Protein AF-B4E2D9-F1 (afdb_monomer)

Foldseek 3Di:
DPDPVVLVVCLVDLVNLLVLLVQLQDPDPVSVLVSLVVLLCNLVVALVSLVSNQVSQVVNCVVVVHQRCPSLVVVLVQPVHDDLSSLLSSLSSLLSSLVSDPDLVVNCVSVVSCVVSPVVVSLCVQCPDPPHDPSSNVSSVSVVVSVCVSVVNPPPPPPDPDDPPPDDDDDDDDDDDDDDDDDDDDDDDDDDDDDDDDDDDDDDDDDDDDDDDDDDDDDDDDDDDDDDDDDDDDDDDDDD

Secondary structure (DSSP, 8-state):
--SHHHHHHHHH-HHHHHHHHHHTT-S-HHHHHHHHHHHHHHHHH-TTHHHHHHHHHHHHHHHHTSPTTHHHHHHHTTTT---HHHHHHHHHHHHHHHHT-SSHHHHHHHHHHHHTTTHHHHHHHHHH-TT--HHHHHHHHHHHHHHHHHTT-----TT----------------------------------------------PPPPPPPPP----------------------PPP-

pLDDT: mean 76.29, std 26.33, range [29.78, 98.88]

Solvent-accessible surface area (backbone atoms only — not comparable to full-atom values): 15682 Å² total; per-residue (Å²): 101,93,45,70,70,48,33,54,54,48,74,73,34,61,67,59,53,29,48,39,56,55,33,42,63,46,93,46,65,69,52,22,51,52,27,47,53,51,52,38,56,48,38,72,70,36,51,78,36,22,65,54,49,53,51,22,42,46,50,47,14,67,74,70,72,47,64,50,60,46,45,57,54,51,56,68,68,32,81,88,52,88,51,68,69,57,41,32,50,50,46,43,40,51,48,56,35,54,73,36,52,94,48,69,67,66,40,48,62,51,49,52,48,41,46,78,72,44,43,61,62,52,48,53,54,50,68,73,38,91,83,51,53,69,66,40,47,50,40,49,51,52,47,55,51,51,53,35,56,75,73,64,65,64,74,75,68,95,81,72,86,74,84,75,84,77,87,74,83,89,84,86,84,84,88,84,87,91,81,86,84,88,78,87,82,87,84,91,86,88,83,89,86,89,82,91,87,82,90,86,90,86,80,88,86,82,88,79,86,81,86,83,85,81,86,85,90,79,84,82,90,80,84,83,79,89,79,81,83,88,82,87,87,83,88,82,84,87,76,135

Structure (mmCIF, N/CA/C/O backbone):
data_AF-B4E2D9-F1
#
_entry.id   AF-B4E2D9-F1
#
loop_
_atom_site.group_PDB
_atom_site.id
_atom_site.typ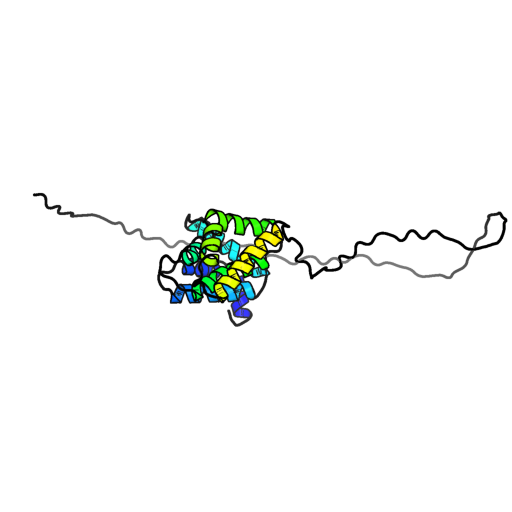e_symbol
_atom_site.label_atom_id
_atom_site.label_alt_id
_atom_site.label_comp_id
_atom_site.label_asym_id
_atom_site.label_entity_id
_atom_site.label_seq_id
_atom_site.pdbx_PDB_ins_code
_atom_site.Cartn_x
_atom_site.Cartn_y
_atom_site.Cartn_z
_atom_site.occupancy
_atom_site.B_iso_or_equiv
_atom_site.auth_seq_id
_atom_site.auth_comp_id
_atom_site.auth_asym_id
_atom_site.auth_atom_id
_atom_site.pdbx_PDB_model_num
ATOM 1 N N . MET A 1 1 ? 17.236 -9.648 -0.626 1.00 75.62 1 MET A N 1
ATOM 2 C CA . MET A 1 1 ? 16.926 -8.284 -1.105 1.00 75.62 1 MET A CA 1
ATOM 3 C C . MET A 1 1 ? 17.968 -7.227 -0.730 1.00 75.62 1 MET A C 1
ATOM 5 O O . MET A 1 1 ? 17.979 -6.199 -1.378 1.00 75.62 1 MET A O 1
ATOM 9 N N . LEU A 1 2 ? 18.849 -7.439 0.259 1.00 81.25 2 LEU A N 1
ATOM 10 C CA . LEU A 1 2 ? 19.812 -6.401 0.683 1.00 81.25 2 LEU A CA 1
ATOM 11 C C . LEU A 1 2 ? 21.029 -6.226 -0.245 1.00 81.25 2 LEU A C 1
ATOM 13 O O . LEU A 1 2 ? 21.690 -5.196 -0.205 1.00 81.25 2 LEU A O 1
ATOM 17 N N . PHE A 1 3 ? 21.329 -7.232 -1.067 1.00 88.81 3 PHE A N 1
ATOM 18 C CA . PHE A 1 3 ? 22.406 -7.184 -2.056 1.00 88.81 3 PHE A CA 1
ATOM 19 C C . PHE A 1 3 ? 21.829 -6.886 -3.437 1.00 88.81 3 PHE A C 1
ATOM 21 O O . PHE A 1 3 ? 20.759 -7.407 -3.760 1.00 88.81 3 PHE A O 1
ATOM 28 N N . VAL A 1 4 ? 22.555 -6.112 -4.251 1.00 89.25 4 VAL A N 1
ATOM 29 C CA . VAL A 1 4 ? 22.130 -5.700 -5.602 1.00 89.25 4 VAL A CA 1
ATOM 30 C C . VAL A 1 4 ? 21.739 -6.910 -6.451 1.00 89.25 4 VAL A C 1
ATOM 32 O O . VAL A 1 4 ? 20.608 -6.971 -6.923 1.00 89.25 4 VAL A O 1
ATOM 35 N N . ASP A 1 5 ? 22.601 -7.927 -6.537 1.00 91.62 5 ASP A N 1
ATOM 36 C CA . ASP A 1 5 ? 22.314 -9.151 -7.302 1.00 91.62 5 ASP A CA 1
ATOM 37 C C . ASP A 1 5 ? 21.084 -9.896 -6.770 1.00 91.62 5 ASP A C 1
ATOM 39 O O . ASP A 1 5 ? 20.267 -10.412 -7.531 1.00 91.62 5 ASP A O 1
ATOM 43 N N . GLY A 1 6 ? 20.910 -9.905 -5.446 1.00 92.00 6 GLY A N 1
ATOM 44 C CA . GLY A 1 6 ? 19.746 -10.508 -4.807 1.00 92.00 6 GLY A CA 1
ATOM 45 C C . GLY A 1 6 ? 18.450 -9.747 -5.092 1.00 92.00 6 GLY A C 1
ATOM 46 O O . GLY A 1 6 ? 17.399 -10.371 -5.189 1.00 92.00 6 GLY A O 1
ATOM 47 N N . MET A 1 7 ? 18.498 -8.418 -5.213 1.00 94.56 7 MET A N 1
ATOM 48 C CA . MET A 1 7 ? 17.335 -7.612 -5.586 1.00 94.56 7 MET A CA 1
ATOM 49 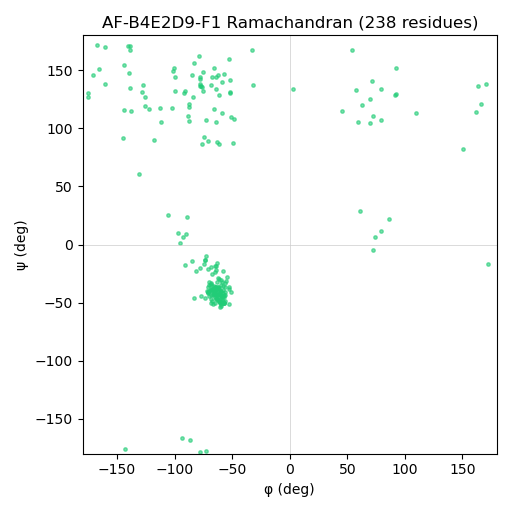C C . MET A 1 7 ? 17.000 -7.778 -7.069 1.00 94.56 7 MET A C 1
ATOM 51 O O . MET A 1 7 ? 15.849 -8.047 -7.396 1.00 94.56 7 MET A O 1
ATOM 55 N N . LEU A 1 8 ? 17.998 -7.717 -7.955 1.00 92.00 8 LEU A N 1
ATOM 56 C CA . LEU A 1 8 ? 17.815 -7.962 -9.389 1.00 92.00 8 LEU A CA 1
ATOM 57 C C . LEU A 1 8 ? 17.240 -9.357 -9.657 1.00 92.00 8 LEU A C 1
ATOM 59 O O . LEU A 1 8 ? 16.344 -9.507 -10.486 1.00 92.00 8 LEU A O 1
ATOM 63 N N . GLY A 1 9 ? 17.694 -10.363 -8.905 1.00 92.12 9 GLY A N 1
ATOM 64 C CA . GLY A 1 9 ? 17.118 -11.702 -8.938 1.00 92.12 9 GLY A CA 1
ATOM 65 C C . GLY A 1 9 ? 15.628 -11.704 -8.598 1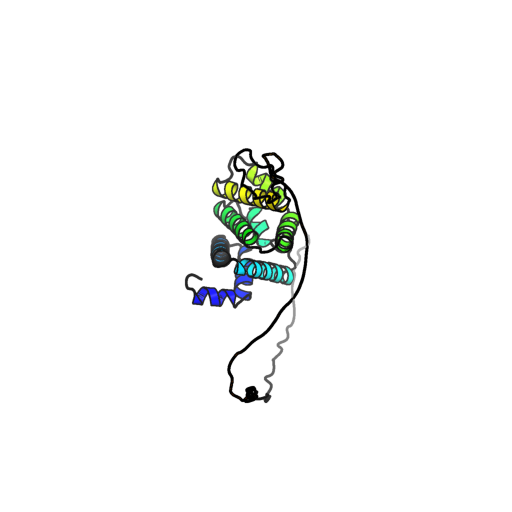.00 92.12 9 GLY A C 1
ATOM 66 O O . GLY A 1 9 ? 14.850 -12.334 -9.305 1.00 92.12 9 GLY A O 1
ATOM 67 N N . VAL A 1 10 ? 15.203 -10.964 -7.572 1.00 93.88 10 VAL A N 1
ATOM 68 C CA . VAL A 1 10 ? 13.778 -10.860 -7.223 1.00 93.88 10 VAL A CA 1
ATOM 69 C C . VAL A 1 10 ? 12.981 -10.095 -8.285 1.00 93.88 10 VAL A C 1
ATOM 71 O O . VAL A 1 10 ? 11.916 -10.559 -8.682 1.00 93.88 10 VAL A O 1
ATOM 74 N N . VAL A 1 11 ? 13.507 -8.977 -8.796 1.00 93.38 11 VAL A N 1
ATOM 75 C CA . VAL A 1 11 ? 12.888 -8.195 -9.885 1.00 93.38 11 VAL A CA 1
ATOM 76 C C . VAL A 1 11 ? 12.638 -9.067 -11.123 1.00 93.38 11 VAL A C 1
ATOM 78 O O . VAL A 1 11 ? 11.608 -8.927 -11.778 1.00 93.38 11 VAL A O 1
ATOM 81 N N . ALA A 1 12 ? 13.543 -10.003 -11.422 1.00 93.19 12 ALA A N 1
ATOM 82 C CA . ALA A 1 12 ? 13.413 -10.920 -12.552 1.00 93.19 12 ALA A CA 1
ATOM 83 C C . ALA A 1 12 ? 12.377 -12.048 -12.348 1.00 93.19 12 ALA A C 1
ATOM 85 O O . ALA A 1 12 ? 11.965 -12.667 -13.328 1.00 93.19 12 ALA A O 1
ATOM 86 N N . HIS A 1 13 ? 11.940 -12.328 -11.113 1.00 94.31 13 HIS A N 1
ATOM 87 C CA . HIS A 1 13 ? 11.048 -13.450 -10.793 1.00 94.31 13 HIS A CA 1
ATOM 88 C C . HIS A 1 13 ? 9.717 -12.965 -10.213 1.00 94.31 13 HIS A C 1
ATOM 90 O O . HIS A 1 13 ? 9.548 -12.874 -8.993 1.00 94.31 13 HIS A O 1
ATOM 96 N N . SER A 1 14 ? 8.739 -12.726 -11.094 1.00 94.06 14 SER A N 1
ATOM 97 C CA . SER A 1 14 ? 7.421 -12.196 -10.708 1.00 94.06 14 SER A CA 1
ATOM 98 C C . SER A 1 14 ? 6.699 -13.047 -9.655 1.00 94.06 14 SER A C 1
ATOM 100 O O . SER A 1 14 ? 6.029 -12.502 -8.779 1.00 94.06 14 SER A O 1
ATOM 102 N N . ASP A 1 15 ? 6.901 -14.367 -9.679 1.00 96.69 15 ASP A N 1
ATOM 103 C CA . ASP A 1 15 ? 6.286 -15.314 -8.743 1.00 96.69 15 ASP A CA 1
ATOM 104 C C . ASP A 1 15 ? 6.693 -15.032 -7.293 1.00 96.69 15 ASP A C 1
ATOM 106 O O . ASP A 1 15 ? 5.908 -15.246 -6.373 1.00 96.69 15 ASP A O 1
ATOM 110 N N . THR A 1 16 ? 7.893 -14.481 -7.076 1.00 97.62 16 THR A N 1
ATOM 111 C CA . THR A 1 16 ? 8.355 -14.099 -5.735 1.00 97.62 16 THR A CA 1
ATOM 112 C C . THR A 1 16 ? 7.517 -12.950 -5.182 1.00 97.62 16 THR A C 1
ATOM 114 O O . THR A 1 16 ? 7.128 -12.977 -4.017 1.00 97.62 16 THR A O 1
ATOM 117 N N . ILE A 1 17 ? 7.202 -11.951 -6.010 1.00 98.19 17 ILE A N 1
ATOM 118 C CA . ILE A 1 17 ? 6.395 -10.797 -5.596 1.00 98.19 17 ILE A CA 1
ATOM 119 C C . ILE A 1 17 ? 4.935 -11.208 -5.390 1.00 98.19 17 ILE A C 1
ATOM 121 O O . ILE A 1 17 ? 4.322 -10.818 -4.398 1.00 98.19 17 ILE A O 1
ATOM 125 N N . GLN A 1 18 ? 4.404 -12.055 -6.277 1.00 98.56 18 GLN A N 1
ATOM 126 C CA . GLN A 1 18 ? 3.071 -12.647 -6.132 1.00 98.56 18 GLN A CA 1
ATOM 127 C C . GLN A 1 18 ? 2.958 -13.444 -4.826 1.00 98.56 18 GLN A C 1
ATOM 129 O O . GLN A 1 18 ? 1.990 -13.301 -4.075 1.00 98.56 18 GLN A O 1
ATOM 134 N N . TRP A 1 19 ? 3.979 -14.241 -4.510 1.00 98.31 19 TRP A N 1
ATOM 135 C CA . TRP A 1 19 ? 4.038 -14.998 -3.267 1.00 98.31 19 TRP A CA 1
ATOM 136 C C . TRP A 1 19 ? 4.098 -14.081 -2.042 1.00 98.31 19 TRP A C 1
ATOM 138 O O . TRP A 1 19 ? 3.297 -14.257 -1.128 1.00 98.31 19 TRP A O 1
ATOM 148 N N . LEU A 1 20 ? 4.959 -13.056 -2.039 1.00 98.44 20 LEU A N 1
ATOM 149 C CA . LEU A 1 20 ? 5.019 -12.069 -0.952 1.00 98.44 20 LEU A CA 1
ATOM 150 C C . LEU A 1 20 ? 3.668 -11.371 -0.730 1.00 98.44 20 LEU A C 1
ATOM 152 O O . LEU A 1 20 ? 3.234 -11.253 0.412 1.00 98.44 20 LEU A O 1
ATOM 156 N N . TYR A 1 21 ? 2.972 -10.970 -1.797 1.00 98.69 21 TYR A N 1
ATOM 157 C CA . TYR A 1 21 ? 1.630 -10.389 -1.692 1.00 98.69 21 TYR A CA 1
ATOM 158 C C . TYR A 1 21 ? 0.596 -11.385 -1.142 1.00 98.69 21 TYR A C 1
ATOM 160 O O . TYR A 1 21 ? -0.265 -11.023 -0.338 1.00 98.69 21 TYR A O 1
ATOM 168 N N . THR A 1 22 ? 0.695 -12.659 -1.519 1.00 98.38 22 THR A N 1
ATOM 169 C CA . THR A 1 22 ? -0.172 -13.721 -0.984 1.00 98.38 22 THR A CA 1
ATOM 170 C C . THR A 1 22 ? 0.051 -13.917 0.520 1.00 98.38 22 THR A C 1
ATOM 172 O O . THR A 1 22 ? -0.903 -14.113 1.271 1.00 98.38 22 THR A O 1
ATOM 175 N N . LEU A 1 23 ? 1.296 -13.795 0.997 1.00 98.19 23 LEU A N 1
ATOM 176 C CA . LEU A 1 23 ? 1.630 -13.898 2.422 1.00 98.19 23 LEU A CA 1
ATOM 177 C C . LEU A 1 23 ? 1.008 -12.787 3.284 1.00 98.19 23 LEU A C 1
ATOM 179 O O . LEU A 1 23 ? 0.883 -12.981 4.494 1.00 98.19 23 LEU A O 1
ATOM 183 N N . CYS A 1 24 ? 0.570 -11.665 2.700 1.00 97.62 24 CYS A N 1
ATOM 184 C CA . CYS A 1 24 ? -0.176 -10.629 3.422 1.00 97.62 24 CYS A CA 1
ATOM 185 C C . CYS A 1 24 ? -1.536 -11.126 3.947 1.00 97.62 24 CYS A C 1
ATOM 187 O O . CYS A 1 24 ? -2.034 -10.576 4.922 1.00 97.62 24 CYS A O 1
ATOM 189 N N . ALA A 1 25 ? -2.099 -12.195 3.374 1.00 96.12 25 ALA A N 1
ATOM 190 C CA . ALA A 1 25 ? -3.316 -12.847 3.869 1.00 96.12 25 ALA A CA 1
ATOM 191 C C . ALA A 1 25 ? -3.046 -13.969 4.898 1.00 96.12 25 ALA A C 1
ATOM 193 O O . ALA A 1 25 ? -3.944 -14.736 5.245 1.00 96.12 25 ALA A O 1
ATOM 194 N N . SER A 1 26 ? -1.805 -14.120 5.375 1.00 95.75 26 SER A N 1
ATOM 195 C CA . SER A 1 26 ? -1.444 -15.161 6.342 1.00 95.75 26 SER A CA 1
ATOM 196 C C . SER A 1 26 ? -2.092 -14.936 7.712 1.00 95.75 26 SER A C 1
ATOM 198 O O . SER A 1 26 ? -2.158 -13.817 8.215 1.00 95.75 26 SER A O 1
ATOM 200 N N . LEU A 1 27 ? -2.471 -16.027 8.386 1.00 92.75 27 LEU A N 1
ATOM 201 C CA . LEU A 1 27 ? -2.936 -15.989 9.780 1.00 92.75 27 LEU A CA 1
ATOM 202 C C . LEU A 1 27 ? -1.812 -15.633 10.771 1.00 92.75 27 LEU A C 1
ATOM 204 O O . LEU A 1 27 ? -2.081 -15.233 11.904 1.00 92.75 27 LEU A O 1
ATOM 208 N N . SER A 1 28 ? -0.547 -15.788 10.367 1.00 94.56 28 SER A N 1
ATOM 209 C CA . SER A 1 28 ? 0.607 -15.469 11.207 1.00 94.56 28 SER A CA 1
ATOM 210 C C . SER A 1 28 ? 1.010 -14.005 11.047 1.00 94.56 28 SER A C 1
ATOM 212 O O . SER A 1 28 ? 1.594 -13.623 10.031 1.00 94.56 28 SER A O 1
ATOM 214 N N . AR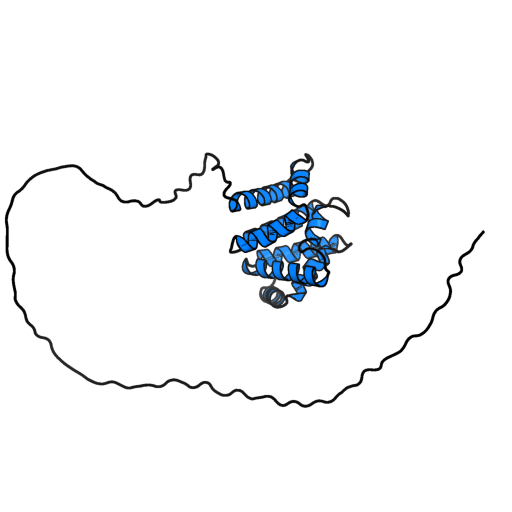G A 1 29 ? 0.789 -13.195 12.092 1.00 93.12 29 ARG A N 1
ATOM 215 C CA . ARG A 1 29 ? 1.190 -11.774 12.121 1.00 93.12 29 ARG A CA 1
ATOM 216 C C . ARG A 1 29 ? 2.664 -11.560 11.776 1.00 93.12 29 ARG A C 1
ATOM 218 O O . ARG A 1 29 ? 2.994 -10.618 11.065 1.00 93.12 29 ARG A O 1
ATOM 225 N N . LEU A 1 30 ? 3.556 -12.446 12.228 1.00 95.62 30 LEU A N 1
ATOM 226 C CA . LEU A 1 30 ? 4.987 -12.352 11.918 1.00 95.62 30 LEU A CA 1
ATOM 227 C C . LEU A 1 30 ? 5.264 -12.520 10.416 1.00 95.62 30 LEU A C 1
ATOM 229 O O . LEU A 1 30 ? 6.129 -11.834 9.866 1.00 95.62 30 LEU A O 1
ATOM 233 N N . VAL A 1 31 ? 4.526 -13.413 9.753 1.00 97.62 31 VAL A N 1
ATOM 234 C CA . VAL A 1 31 ? 4.640 -13.637 8.307 1.00 97.62 31 VAL A CA 1
ATOM 235 C C . VAL A 1 31 ? 4.133 -12.414 7.552 1.00 97.62 31 VAL A C 1
ATOM 237 O O . VAL A 1 31 ? 4.857 -11.910 6.697 1.00 97.62 31 VAL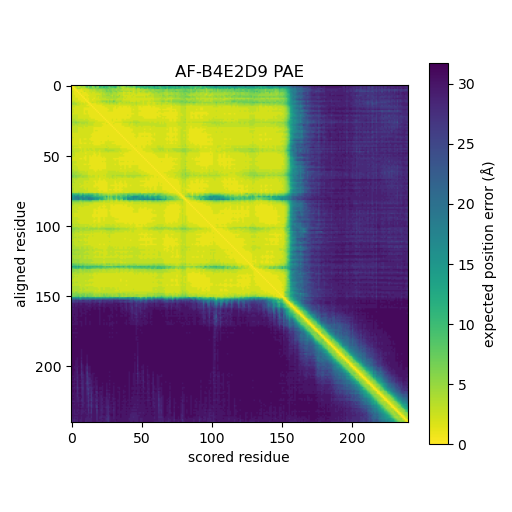 A O 1
ATOM 240 N N . VAL A 1 32 ? 2.967 -11.878 7.930 1.00 97.31 32 VAL A N 1
ATOM 241 C CA . VAL A 1 32 ? 2.408 -10.648 7.339 1.00 97.31 32 VAL A CA 1
ATOM 242 C C . VAL A 1 32 ? 3.378 -9.476 7.503 1.00 97.31 32 VAL A C 1
ATOM 244 O O . VAL A 1 32 ? 3.728 -8.821 6.524 1.00 97.31 32 VAL A O 1
ATOM 247 N N . LYS A 1 33 ? 3.898 -9.261 8.718 1.00 96.88 33 LYS A N 1
ATOM 248 C CA . LYS A 1 33 ? 4.883 -8.212 9.018 1.00 96.88 33 LYS A CA 1
ATOM 249 C C . LYS A 1 33 ? 6.119 -8.327 8.134 1.00 96.88 33 LYS A C 1
ATOM 251 O O . LYS A 1 33 ? 6.575 -7.345 7.555 1.00 96.88 33 LYS A O 1
ATOM 256 N N . THR A 1 34 ? 6.676 -9.530 8.037 1.00 98.12 34 THR A N 1
ATOM 257 C CA . THR A 1 34 ? 7.876 -9.776 7.231 1.00 98.12 34 THR A CA 1
ATOM 258 C C . THR A 1 34 ? 7.598 -9.551 5.748 1.00 98.12 34 THR A C 1
ATOM 260 O O . THR A 1 34 ? 8.401 -8.906 5.079 1.00 98.12 34 THR A O 1
ATOM 263 N N . ALA A 1 35 ? 6.452 -10.014 5.246 1.00 98.44 35 ALA A N 1
ATOM 264 C CA . ALA A 1 35 ? 6.047 -9.827 3.858 1.00 98.44 35 ALA A CA 1
ATOM 265 C C . ALA A 1 35 ? 5.892 -8.341 3.503 1.00 98.44 35 ALA A C 1
ATOM 267 O O . ALA A 1 35 ? 6.502 -7.890 2.536 1.00 98.44 35 ALA A O 1
ATOM 268 N N . LEU A 1 36 ? 5.182 -7.560 4.328 1.00 98.56 36 LEU A N 1
ATOM 269 C CA . LEU A 1 36 ? 5.026 -6.114 4.134 1.00 98.56 36 LEU A CA 1
ATOM 270 C C . LEU A 1 36 ? 6.374 -5.390 4.108 1.00 98.56 36 LEU A C 1
ATOM 272 O O . LEU A 1 36 ? 6.618 -4.572 3.227 1.00 98.56 36 LEU A O 1
ATOM 276 N N . LYS A 1 37 ? 7.286 -5.722 5.029 1.00 98.19 37 LYS A N 1
ATOM 277 C CA . LYS A 1 37 ? 8.624 -5.114 5.061 1.00 98.19 37 LYS A CA 1
ATOM 278 C C . LYS A 1 37 ? 9.450 -5.454 3.823 1.00 98.19 37 LYS A C 1
ATOM 280 O O . LYS A 1 37 ? 10.164 -4.594 3.322 1.00 98.19 37 LYS A O 1
ATOM 285 N N . LEU A 1 38 ? 9.368 -6.687 3.326 1.00 98.25 38 LEU A N 1
ATOM 286 C CA . LEU A 1 38 ? 10.061 -7.076 2.096 1.00 98.25 38 LEU A CA 1
ATOM 287 C C . LEU A 1 38 ? 9.465 -6.388 0.863 1.00 98.25 38 LEU A C 1
ATOM 289 O O . LEU A 1 38 ? 10.224 -5.951 0.002 1.00 98.25 38 LEU A O 1
ATOM 293 N N . LEU A 1 39 ? 8.139 -6.240 0.797 1.00 98.62 39 LEU A N 1
ATOM 294 C CA . LEU A 1 39 ? 7.465 -5.491 -0.266 1.00 98.62 39 LEU A CA 1
ATOM 295 C C . LEU A 1 39 ? 7.820 -3.999 -0.227 1.00 98.62 39 LEU A C 1
ATOM 297 O O . LEU A 1 39 ? 8.085 -3.420 -1.274 1.00 98.62 39 LEU A O 1
ATOM 301 N N . LEU A 1 40 ? 7.915 -3.397 0.963 1.00 98.44 40 LEU A N 1
ATOM 302 C CA . LEU A 1 40 ? 8.399 -2.024 1.130 1.00 98.44 40 LEU A CA 1
ATOM 303 C C . LEU A 1 40 ? 9.824 -1.869 0.600 1.00 98.44 40 LEU A C 1
ATOM 305 O O . LEU A 1 40 ? 10.057 -1.045 -0.275 1.00 98.44 40 LEU A O 1
ATOM 309 N N . VAL A 1 41 ? 10.757 -2.719 1.045 1.00 97.81 41 VAL A N 1
ATOM 310 C CA . VAL A 1 41 ? 12.145 -2.705 0.548 1.00 97.81 41 VAL A CA 1
ATOM 311 C C . VAL A 1 41 ? 12.198 -2.903 -0.971 1.00 97.81 41 VAL A C 1
ATOM 313 O O . VAL A 1 41 ? 13.047 -2.319 -1.638 1.00 97.81 41 VAL A O 1
ATOM 316 N N . PHE A 1 42 ? 11.303 -3.721 -1.531 1.00 98.19 42 PHE A N 1
ATOM 317 C CA . PHE A 1 42 ? 11.203 -3.928 -2.971 1.00 98.19 42 PHE A CA 1
ATOM 318 C C . PHE A 1 42 ? 10.746 -2.666 -3.713 1.00 98.19 42 PHE A C 1
ATOM 320 O O . PHE A 1 42 ? 11.420 -2.259 -4.656 1.00 98.19 42 PHE A O 1
ATOM 327 N N . VAL A 1 43 ? 9.646 -2.034 -3.297 1.00 98.00 43 VAL A N 1
ATOM 328 C CA . VAL A 1 43 ? 9.115 -0.823 -3.950 1.00 98.00 43 VAL A CA 1
ATOM 329 C C . VAL A 1 43 ? 10.055 0.372 -3.760 1.00 98.00 43 VAL A C 1
ATOM 331 O O . VAL A 1 43 ? 10.278 1.130 -4.696 1.00 98.00 43 VAL A O 1
ATOM 334 N N . GLU A 1 44 ? 10.680 0.513 -2.590 1.00 96.56 44 GLU A N 1
ATOM 335 C CA . GLU A 1 44 ? 11.609 1.614 -2.298 1.00 96.56 44 GLU A CA 1
ATOM 336 C C . GLU A 1 44 ? 12.946 1.510 -3.037 1.00 96.56 44 GLU A C 1
ATOM 338 O O . GLU A 1 44 ? 13.639 2.512 -3.198 1.00 96.56 44 GLU A O 1
ATOM 343 N N . TYR A 1 45 ? 13.328 0.314 -3.486 1.00 97.00 45 TYR A N 1
ATOM 344 C CA . TYR A 1 45 ? 14.599 0.118 -4.177 1.00 97.00 45 TYR A CA 1
ATOM 345 C C . TYR A 1 45 ? 14.669 0.856 -5.521 1.00 97.00 45 TYR A C 1
ATOM 347 O O . TYR A 1 45 ? 15.728 1.358 -5.897 1.00 97.00 45 TYR A O 1
ATOM 355 N N . SER A 1 46 ? 13.562 0.900 -6.265 1.00 96.12 46 SER A N 1
ATOM 356 C CA . SER A 1 46 ? 13.471 1.598 -7.548 1.00 96.12 46 SER A CA 1
ATOM 357 C C . SER A 1 46 ? 12.015 1.878 -7.890 1.00 96.12 46 SER A C 1
ATOM 359 O O . SER A 1 46 ? 11.184 0.983 -7.784 1.00 96.12 46 SER A O 1
ATOM 361 N N . GLU A 1 47 ? 11.723 3.069 -8.411 1.00 94.31 47 GLU A N 1
ATOM 362 C CA . GLU A 1 47 ? 10.380 3.449 -8.883 1.00 94.31 47 GLU A CA 1
ATOM 363 C C . GLU A 1 47 ? 9.834 2.468 -9.940 1.00 94.31 47 GLU A C 1
ATOM 365 O O . GLU A 1 47 ? 8.650 2.143 -9.953 1.00 94.31 47 GLU A O 1
ATOM 370 N N . ASN A 1 48 ? 10.719 1.864 -10.747 1.00 96.06 48 ASN A N 1
ATOM 371 C CA . ASN A 1 48 ? 10.353 0.841 -11.735 1.00 96.06 48 ASN A CA 1
ATOM 372 C C . ASN A 1 48 ? 9.759 -0.439 -11.116 1.00 96.06 48 ASN A C 1
ATOM 374 O O . ASN A 1 48 ? 9.159 -1.246 -11.829 1.00 96.06 48 ASN A O 1
ATOM 378 N N . ASN A 1 49 ? 9.927 -0.650 -9.809 1.00 97.75 49 ASN A N 1
ATOM 379 C CA . ASN A 1 49 ? 9.395 -1.815 -9.113 1.00 97.75 49 ASN A CA 1
ATOM 380 C C . ASN A 1 49 ? 7.911 -1.659 -8.758 1.00 97.75 49 ASN A C 1
ATOM 382 O O . ASN A 1 49 ? 7.231 -2.677 -8.619 1.00 97.75 49 ASN A O 1
ATOM 386 N N . ALA A 1 50 ? 7.377 -0.436 -8.659 1.00 98.19 50 ALA A N 1
ATOM 387 C CA . ALA A 1 50 ? 5.964 -0.219 -8.341 1.00 98.19 50 ALA A CA 1
ATOM 388 C C . ALA A 1 50 ? 5.022 -0.841 -9.395 1.00 98.19 50 ALA A C 1
ATOM 390 O O . ALA A 1 50 ? 4.186 -1.666 -9.015 1.00 98.19 50 ALA A O 1
ATOM 391 N N . PRO A 1 51 ? 5.208 -0.619 -10.715 1.00 97.81 51 PRO A N 1
ATOM 392 C CA . PRO A 1 51 ? 4.424 -1.319 -11.735 1.00 97.81 51 PRO A CA 1
ATOM 393 C C . PRO A 1 51 ? 4.551 -2.850 -11.681 1.00 97.81 51 PRO A C 1
ATOM 395 O O . PRO A 1 51 ? 3.600 -3.566 -11.999 1.00 97.81 51 PRO A O 1
ATOM 398 N N . LEU A 1 52 ? 5.710 -3.386 -11.275 1.00 98.12 52 LEU A N 1
ATOM 399 C CA . LEU A 1 52 ? 5.901 -4.835 -11.117 1.00 98.12 52 LEU A CA 1
ATOM 400 C C . LEU A 1 52 ? 5.109 -5.383 -9.929 1.00 98.12 52 LEU A C 1
ATOM 402 O O . LEU A 1 52 ? 4.518 -6.459 -10.033 1.00 98.12 52 LEU A O 1
ATOM 406 N N . PHE A 1 53 ? 5.065 -4.639 -8.824 1.00 98.62 53 PHE A N 1
ATOM 407 C CA . PHE A 1 53 ? 4.249 -4.987 -7.670 1.00 98.62 53 PHE A CA 1
ATOM 408 C C . PHE A 1 53 ? 2.757 -4.982 -8.019 1.00 98.62 53 PHE A C 1
ATOM 410 O O . PHE A 1 53 ? 2.077 -5.971 -7.757 1.00 98.62 53 PHE A O 1
ATOM 417 N N . ILE A 1 54 ? 2.270 -3.949 -8.710 1.00 98.50 54 ILE A N 1
ATOM 418 C CA . ILE A 1 54 ? 0.868 -3.858 -9.153 1.00 98.50 54 ILE A CA 1
ATOM 419 C C . ILE A 1 54 ? 0.496 -5.042 -10.055 1.00 98.50 54 ILE A C 1
ATOM 421 O O . ILE A 1 54 ? -0.529 -5.693 -9.851 1.00 98.50 54 ILE A O 1
ATOM 425 N N . ARG A 1 55 ? 1.359 -5.401 -11.014 1.00 98.31 55 ARG A N 1
ATOM 426 C CA . ARG A 1 55 ? 1.150 -6.586 -11.864 1.00 98.31 55 ARG A CA 1
ATOM 427 C C . ARG A 1 55 ? 1.059 -7.875 -11.052 1.00 98.31 55 ARG A C 1
ATOM 429 O O . ARG A 1 55 ? 0.225 -8.723 -11.360 1.00 98.31 55 ARG A O 1
ATOM 436 N N . ALA A 1 56 ? 1.889 -8.027 -10.022 1.00 98.56 56 ALA A N 1
ATOM 437 C CA . ALA A 1 56 ? 1.834 -9.185 -9.139 1.00 98.56 56 ALA A CA 1
ATOM 438 C C . ALA A 1 56 ? 0.521 -9.237 -8.339 1.00 98.56 56 ALA A C 1
ATOM 440 O O . ALA A 1 56 ? -0.093 -10.300 -8.268 1.00 98.56 56 ALA A O 1
ATOM 441 N N . VAL A 1 57 ? 0.054 -8.101 -7.808 1.00 98.62 57 VAL A N 1
ATOM 442 C CA . VAL A 1 57 ? -1.250 -7.986 -7.130 1.00 98.62 57 VAL A CA 1
ATOM 443 C C . VAL A 1 57 ? -2.382 -8.420 -8.062 1.00 98.62 57 VAL A C 1
ATOM 445 O O . VAL A 1 57 ? -3.169 -9.297 -7.707 1.00 98.62 57 VAL A O 1
ATOM 448 N N . ASN A 1 58 ? -2.418 -7.878 -9.280 1.00 98.38 58 ASN A N 1
ATOM 449 C CA . ASN A 1 58 ? -3.452 -8.189 -10.269 1.00 98.38 58 ASN A CA 1
ATOM 450 C C . ASN A 1 58 ? -3.409 -9.658 -10.723 1.00 98.38 58 ASN A C 1
ATOM 452 O O . ASN A 1 58 ? -4.454 -10.276 -10.922 1.00 98.38 58 ASN A O 1
ATOM 456 N N . SER A 1 59 ? -2.215 -10.248 -10.845 1.00 98.44 59 SER A N 1
ATOM 457 C CA . SER A 1 59 ? -2.045 -11.672 -11.163 1.00 98.44 59 SER A CA 1
ATOM 458 C C . SER A 1 59 ? -2.614 -12.576 -10.066 1.00 98.44 59 SER A C 1
ATOM 460 O O . SER A 1 59 ? -3.366 -13.513 -10.349 1.00 98.44 59 SER A O 1
ATOM 462 N N . VAL A 1 60 ? -2.317 -12.269 -8.798 1.00 98.50 60 VAL A N 1
ATOM 463 C CA . VAL A 1 60 ? -2.851 -13.017 -7.650 1.00 98.50 60 VAL A CA 1
ATOM 464 C C . VAL A 1 60 ? -4.366 -12.855 -7.553 1.00 98.50 60 VAL A C 1
ATOM 466 O O . VAL A 1 60 ? -5.068 -13.846 -7.357 1.00 98.50 60 VAL A O 1
ATOM 469 N N . ALA A 1 61 ? -4.886 -11.643 -7.748 1.00 97.75 61 ALA A N 1
ATOM 470 C CA . ALA A 1 61 ? -6.321 -11.366 -7.778 1.00 97.75 61 ALA A CA 1
ATOM 471 C C . ALA A 1 61 ? -7.037 -12.190 -8.858 1.00 97.75 61 ALA A C 1
ATOM 473 O O . ALA A 1 61 ? -7.970 -12.933 -8.564 1.00 97.75 61 ALA A O 1
ATOM 474 N N . SER A 1 62 ? -6.516 -12.162 -10.088 1.00 97.88 62 SER A N 1
ATOM 475 C CA . SER A 1 62 ? -7.030 -12.955 -11.212 1.00 97.88 62 SER A CA 1
ATOM 476 C C . SER A 1 62 ? -7.017 -14.461 -10.920 1.00 97.88 62 SER A C 1
ATOM 478 O O . SER A 1 62 ? -7.989 -15.161 -11.193 1.00 97.88 62 SER A O 1
ATOM 480 N N . THR A 1 63 ? -5.946 -14.961 -10.297 1.00 97.50 63 THR A N 1
ATOM 481 C CA . THR A 1 63 ? -5.796 -16.390 -9.969 1.00 97.50 63 THR A CA 1
ATOM 482 C C . THR A 1 63 ? -6.729 -16.840 -8.842 1.00 97.50 63 THR A C 1
ATOM 484 O O . THR A 1 63 ? -7.222 -17.965 -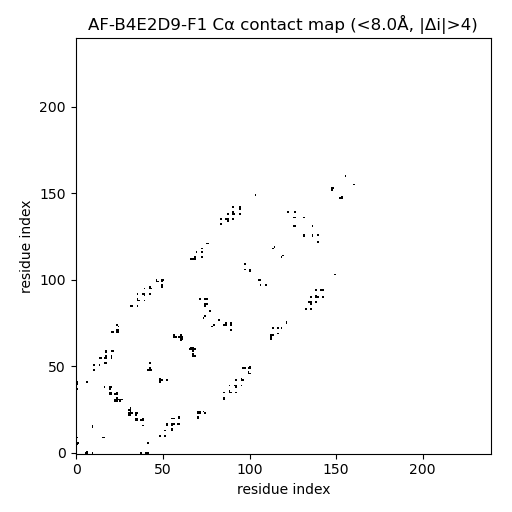8.855 1.00 97.50 63 THR A O 1
ATOM 487 N N . THR A 1 64 ? -6.961 -15.983 -7.847 1.00 96.69 64 THR A N 1
ATOM 488 C CA . THR A 1 64 ? -7.765 -16.310 -6.657 1.00 96.69 64 THR A CA 1
ATOM 489 C C . THR A 1 64 ? -9.247 -15.969 -6.813 1.00 96.69 64 THR A C 1
ATOM 491 O O . THR A 1 64 ? -10.065 -16.469 -6.044 1.00 96.69 64 THR A O 1
ATOM 494 N N . GLY A 1 65 ? -9.604 -15.127 -7.787 1.00 96.62 65 GLY A N 1
ATOM 495 C CA . GLY A 1 65 ? -10.951 -14.578 -7.954 1.00 96.62 65 GLY A CA 1
ATOM 496 C C . GLY A 1 65 ? -11.313 -13.492 -6.932 1.00 96.62 65 GLY A C 1
ATOM 497 O O . GLY A 1 65 ? -12.463 -13.061 -6.891 1.00 96.62 65 GLY A O 1
ATOM 498 N N . ALA A 1 66 ? -10.361 -13.061 -6.099 1.00 96.69 66 ALA A N 1
ATOM 499 C CA . ALA A 1 66 ? -10.536 -11.956 -5.163 1.00 96.69 66 ALA A CA 1
ATOM 500 C C . ALA A 1 66 ? -10.305 -10.603 -5.863 1.00 96.69 66 ALA A C 1
ATOM 502 O O . ALA A 1 66 ? -9.580 -10.554 -6.861 1.00 96.69 66 ALA A O 1
ATOM 503 N N . PRO A 1 67 ? -10.870 -9.493 -5.351 1.00 97.69 67 PRO A N 1
ATOM 504 C CA . PRO A 1 67 ? -10.538 -8.178 -5.879 1.00 97.69 67 PRO A CA 1
ATOM 505 C C . PRO A 1 67 ? -9.044 -7.868 -5.666 1.00 97.69 67 PRO A C 1
ATOM 507 O O . PRO A 1 67 ? -8.459 -8.287 -4.658 1.00 97.69 67 PRO A O 1
ATOM 510 N N . PRO A 1 68 ? -8.394 -7.146 -6.599 1.00 97.88 68 PRO A N 1
ATOM 511 C CA . PRO A 1 68 ? -7.019 -6.695 -6.401 1.00 97.88 68 PRO A CA 1
ATOM 512 C C . PRO A 1 68 ? -6.936 -5.853 -5.132 1.00 97.88 68 PRO A C 1
ATOM 514 O O . PRO A 1 68 ? -7.884 -5.165 -4.794 1.00 97.88 68 PRO A O 1
ATOM 517 N N . TRP A 1 69 ? -5.818 -5.908 -4.409 1.00 98.50 69 TRP A N 1
ATOM 518 C CA . TRP A 1 69 ? -5.603 -5.196 -3.135 1.00 98.50 69 TRP A CA 1
ATOM 519 C C . TRP A 1 69 ? -6.359 -5.722 -1.903 1.00 98.50 69 TRP A C 1
ATOM 521 O O . TRP A 1 69 ? -6.022 -5.296 -0.797 1.00 98.50 69 TRP A O 1
ATOM 531 N N . ALA A 1 70 ? -7.234 -6.726 -2.036 1.00 97.88 70 ALA A N 1
ATOM 532 C CA . ALA A 1 70 ? -8.009 -7.295 -0.922 1.00 97.88 70 ALA A CA 1
ATOM 533 C C . ALA A 1 70 ? -7.169 -7.681 0.300 1.00 97.88 70 ALA A C 1
ATOM 535 O O . ALA A 1 70 ? -7.558 -7.408 1.435 1.00 97.88 70 ALA A O 1
ATOM 536 N N . ASN A 1 71 ? -5.986 -8.266 0.085 1.00 97.75 71 ASN A N 1
ATOM 537 C CA . ASN A 1 71 ? -5.106 -8.661 1.186 1.00 97.75 71 ASN A CA 1
ATOM 538 C C . ASN A 1 71 ? -4.652 -7.457 2.028 1.00 97.75 71 ASN A C 1
ATOM 540 O O . ASN A 1 71 ? -4.532 -7.583 3.241 1.00 97.75 71 ASN A O 1
ATOM 544 N N . LEU A 1 72 ? -4.403 -6.299 1.404 1.00 98.12 72 LEU A N 1
ATOM 545 C CA . LEU A 1 72 ? -3.982 -5.091 2.118 1.00 98.12 72 LEU A CA 1
ATOM 546 C C . LEU A 1 72 ? -5.168 -4.423 2.811 1.00 98.12 72 LEU A C 1
ATOM 548 O O . LEU A 1 72 ? -5.070 -4.090 3.989 1.00 98.12 72 LEU A O 1
ATOM 552 N N . VAL A 1 73 ? -6.307 -4.300 2.123 1.00 97.75 73 VAL A N 1
ATOM 553 C CA . VAL A 1 73 ? -7.532 -3.739 2.716 1.00 97.75 73 VAL A CA 1
ATOM 554 C C . VAL A 1 73 ? -7.970 -4.565 3.929 1.00 97.75 73 VAL A C 1
ATOM 556 O O . VAL A 1 73 ? -8.267 -4.007 4.981 1.00 97.75 73 VAL A O 1
ATOM 559 N N . SER A 1 74 ? -7.884 -5.895 3.852 1.00 96.12 74 SER A N 1
ATOM 560 C CA . SER A 1 74 ? -8.202 -6.775 4.981 1.00 96.12 74 SER A CA 1
ATOM 561 C C . SER A 1 74 ? -7.297 -6.564 6.201 1.00 96.12 74 SER A C 1
ATOM 563 O O . SER A 1 74 ? -7.737 -6.834 7.321 1.00 96.12 74 SER A O 1
ATOM 565 N N . ILE A 1 75 ? -6.047 -6.120 6.019 1.00 96.75 75 ILE A N 1
ATOM 566 C CA . ILE A 1 75 ? -5.167 -5.747 7.138 1.00 96.75 75 ILE A CA 1
ATOM 567 C C . ILE A 1 75 ? -5.670 -4.443 7.771 1.00 96.75 75 ILE A C 1
ATOM 569 O O . ILE A 1 75 ? -5.742 -4.355 8.996 1.00 96.75 75 ILE A O 1
ATOM 573 N N . LEU A 1 76 ? -6.081 -3.468 6.951 1.00 96.69 76 LEU A N 1
ATOM 574 C CA . LEU A 1 76 ? -6.601 -2.168 7.397 1.00 96.69 76 LEU A CA 1
ATOM 575 C C . LEU A 1 76 ? -7.952 -2.250 8.121 1.00 96.69 76 LEU A C 1
ATOM 577 O O . LEU A 1 76 ? -8.267 -1.400 8.955 1.00 96.69 76 LEU A O 1
ATOM 581 N N . GLU A 1 77 ? -8.735 -3.287 7.833 1.00 94.88 77 GLU A N 1
ATOM 582 C CA . GLU A 1 77 ? -9.985 -3.593 8.531 1.00 94.88 77 GLU A CA 1
ATOM 583 C C . GLU A 1 77 ? -9.777 -4.158 9.945 1.00 94.88 77 GLU A C 1
ATOM 585 O O . GLU A 1 77 ? -10.738 -4.212 10.711 1.00 94.88 77 GLU A O 1
ATOM 590 N N . GLU A 1 78 ? -8.553 -4.564 10.304 1.00 89.94 78 GLU A N 1
ATOM 591 C CA . GLU A 1 78 ? -8.183 -5.063 11.639 1.00 89.94 78 GLU A CA 1
ATOM 592 C C . GLU A 1 78 ? -8.948 -6.329 12.079 1.00 89.94 78 GLU A C 1
ATOM 594 O O . GLU A 1 78 ? -9.116 -6.591 13.273 1.00 89.94 78 GLU A O 1
ATOM 599 N N . LYS A 1 79 ? -9.375 -7.172 11.127 1.00 80.81 79 LYS A N 1
ATOM 600 C CA . LYS A 1 79 ? -10.147 -8.408 11.393 1.00 80.81 79 LYS A CA 1
ATOM 601 C C . LYS A 1 79 ? -9.472 -9.366 12.385 1.00 80.81 79 LYS A C 1
ATOM 603 O O . LYS A 1 79 ? -10.156 -10.083 13.111 1.00 80.81 79 LYS A O 1
ATOM 608 N N . ASN A 1 80 ? -8.141 -9.344 12.457 1.00 74.75 80 ASN A N 1
ATOM 609 C CA . ASN A 1 80 ? -7.338 -10.193 13.344 1.00 74.75 80 ASN A CA 1
ATOM 610 C C . ASN A 1 80 ? -6.771 -9.410 14.548 1.00 74.75 80 ASN A C 1
ATOM 612 O O . ASN A 1 80 ? -5.743 -9.791 15.123 1.00 74.75 80 ASN A O 1
ATOM 616 N N . GLY A 1 81 ? -7.442 -8.318 14.929 1.00 79.38 81 GLY A N 1
ATOM 617 C CA . GLY A 1 81 ? -7.096 -7.421 16.028 1.00 79.38 81 GLY A CA 1
ATOM 618 C C . GLY A 1 81 ? -6.221 -6.244 15.595 1.00 79.38 81 GLY A C 1
ATOM 619 O O . GLY A 1 81 ? -5.426 -6.366 14.665 1.00 79.38 81 GLY A O 1
ATOM 620 N N . ALA A 1 82 ? -6.338 -5.134 16.325 1.00 80.25 82 ALA A N 1
ATOM 621 C CA . ALA A 1 82 ? -5.583 -3.911 16.074 1.00 80.25 82 ALA A CA 1
ATOM 622 C C . ALA A 1 82 ? -4.068 -4.144 16.207 1.00 80.25 82 ALA A C 1
ATOM 624 O O . ALA A 1 82 ? -3.592 -4.714 17.197 1.00 80.25 82 ALA A O 1
ATOM 625 N N . ASP A 1 83 ? -3.314 -3.724 15.194 1.00 92.12 83 ASP A N 1
ATOM 626 C CA . ASP A 1 83 ? -1.852 -3.754 15.168 1.00 92.12 83 ASP A CA 1
ATOM 627 C C . ASP A 1 83 ? -1.350 -2.516 14.405 1.00 92.12 83 ASP A C 1
ATOM 629 O O . ASP A 1 83 ? -1.254 -2.550 13.174 1.00 92.12 83 ASP A O 1
ATOM 633 N N . PRO A 1 84 ? -1.085 -1.396 15.104 1.00 93.81 84 PRO A N 1
ATOM 634 C CA . PRO A 1 84 ? -0.780 -0.125 14.451 1.00 93.81 84 PRO A CA 1
ATOM 635 C C . PRO A 1 84 ? 0.462 -0.219 13.561 1.00 93.81 84 PRO A C 1
ATOM 637 O O . PRO A 1 84 ? 0.509 0.417 12.514 1.00 93.81 84 PRO A O 1
ATOM 640 N N . GLU A 1 85 ? 1.430 -1.071 13.904 1.00 95.88 85 GLU A N 1
ATOM 641 C CA . GLU A 1 85 ? 2.640 -1.259 13.104 1.00 95.88 85 GLU A CA 1
ATOM 642 C C . GLU A 1 85 ? 2.321 -1.873 11.729 1.00 95.88 85 GLU A C 1
ATOM 644 O O . GLU A 1 85 ? 2.848 -1.427 10.707 1.00 95.88 85 GLU A O 1
ATOM 649 N N . LEU A 1 86 ? 1.421 -2.863 11.676 1.00 97.06 86 LEU A N 1
ATOM 650 C CA . LEU A 1 86 ? 0.975 -3.449 10.407 1.00 97.06 86 LEU A CA 1
ATOM 651 C C . LEU A 1 86 ? 0.174 -2.451 9.570 1.00 97.06 86 LEU A C 1
ATOM 653 O O . LEU A 1 86 ? 0.340 -2.414 8.349 1.00 97.06 86 LEU A O 1
ATOM 657 N N . LEU A 1 87 ? -0.659 -1.630 10.214 1.00 97.75 87 LEU A N 1
ATOM 658 C CA . LEU A 1 87 ? -1.419 -0.577 9.541 1.00 97.75 87 LEU A CA 1
ATOM 659 C C . LEU A 1 87 ? -0.476 0.452 8.909 1.00 97.75 87 LEU A C 1
ATOM 661 O O . LEU A 1 87 ? -0.601 0.741 7.719 1.00 97.75 87 LEU A O 1
ATOM 665 N N . VAL A 1 88 ? 0.524 0.927 9.660 1.00 98.44 88 VAL A N 1
ATOM 666 C CA . VAL A 1 88 ? 1.548 1.858 9.162 1.00 98.44 88 VAL A CA 1
ATOM 667 C C . VAL A 1 88 ? 2.272 1.267 7.960 1.00 98.44 88 VAL A C 1
ATOM 669 O O . VAL A 1 88 ? 2.349 1.924 6.923 1.00 98.44 88 VAL A O 1
ATOM 672 N N . TYR A 1 89 ? 2.766 0.027 8.045 1.00 98.62 89 TYR A N 1
ATOM 673 C CA . TYR A 1 89 ? 3.452 -0.603 6.914 1.00 98.62 89 TYR A CA 1
ATOM 674 C C . TYR A 1 89 ? 2.554 -0.750 5.686 1.00 98.62 89 TYR A C 1
ATOM 676 O O . TYR A 1 89 ? 3.021 -0.542 4.568 1.00 98.62 89 TYR A O 1
ATOM 684 N N . THR A 1 90 ? 1.278 -1.071 5.886 1.00 98.62 90 THR A N 1
ATOM 685 C CA . THR A 1 90 ? 0.322 -1.264 4.791 1.00 98.62 90 THR A CA 1
ATOM 686 C C . THR A 1 90 ? 0.028 0.049 4.071 1.00 98.62 90 THR A C 1
ATOM 688 O O . THR A 1 90 ? 0.183 0.116 2.853 1.00 98.62 90 THR A O 1
ATOM 691 N N . VAL A 1 91 ? -0.317 1.115 4.802 1.00 98.69 91 VAL A N 1
ATOM 692 C CA . VAL A 1 91 ? -0.583 2.432 4.192 1.00 98.69 91 VAL A CA 1
ATOM 693 C C . VAL A 1 91 ? 0.694 3.015 3.580 1.00 98.69 91 VAL A C 1
ATOM 695 O O . VAL A 1 91 ? 0.653 3.545 2.474 1.00 98.69 91 VAL A O 1
ATOM 698 N N . THR A 1 92 ? 1.850 2.840 4.230 1.00 98.81 92 THR A N 1
ATOM 699 C CA . THR A 1 92 ? 3.143 3.275 3.670 1.00 98.81 92 THR A CA 1
ATOM 700 C C . THR A 1 92 ? 3.438 2.573 2.346 1.00 98.81 92 THR A C 1
ATOM 702 O O . THR A 1 92 ? 3.873 3.222 1.399 1.00 98.81 92 THR A O 1
ATOM 705 N N . LEU A 1 93 ? 3.188 1.262 2.249 1.00 98.88 93 LEU A N 1
ATOM 706 C CA . LEU A 1 93 ? 3.398 0.502 1.016 1.00 98.88 93 LEU A CA 1
ATOM 707 C C . LEU A 1 93 ? 2.499 1.012 -0.113 1.00 98.88 93 LEU A C 1
ATOM 709 O O . LEU A 1 93 ? 2.981 1.189 -1.231 1.00 98.88 93 LEU A O 1
ATOM 713 N N . ILE A 1 94 ? 1.225 1.287 0.184 1.00 98.75 94 ILE A N 1
ATOM 714 C CA . ILE A 1 94 ? 0.282 1.876 -0.776 1.00 98.75 94 ILE A CA 1
ATOM 715 C C . ILE A 1 94 ? 0.800 3.244 -1.238 1.00 98.75 94 ILE A C 1
ATOM 717 O O . ILE A 1 94 ? 1.016 3.433 -2.431 1.00 98.75 94 ILE A O 1
ATOM 721 N N . ASN A 1 95 ? 1.110 4.155 -0.310 1.00 98.69 95 ASN A N 1
ATOM 722 C CA . ASN A 1 95 ? 1.611 5.498 -0.621 1.00 98.69 95 ASN A CA 1
ATOM 723 C C . ASN A 1 95 ? 2.887 5.473 -1.468 1.00 98.69 95 ASN A C 1
ATOM 725 O O . ASN A 1 95 ? 3.000 6.209 -2.443 1.00 98.69 95 ASN A O 1
ATOM 729 N N . LYS A 1 96 ? 3.854 4.616 -1.121 1.00 98.56 96 LYS A N 1
ATOM 730 C CA . LYS A 1 96 ? 5.104 4.460 -1.879 1.00 98.56 96 LYS A CA 1
ATOM 731 C C . LYS A 1 96 ? 4.863 3.910 -3.278 1.00 98.56 96 LYS A C 1
ATOM 733 O O . LYS A 1 96 ? 5.550 4.317 -4.207 1.00 98.56 96 LYS A O 1
ATOM 738 N N . THR A 1 97 ? 3.904 2.997 -3.417 1.00 98.69 97 THR A N 1
ATOM 739 C CA . THR A 1 97 ? 3.530 2.441 -4.719 1.00 98.69 97 THR A CA 1
ATOM 740 C C . THR A 1 97 ? 2.889 3.516 -5.589 1.00 98.69 97 THR A C 1
ATOM 742 O O . THR A 1 97 ? 3.328 3.697 -6.717 1.00 98.69 97 THR A O 1
ATOM 745 N N . LEU A 1 98 ? 1.921 4.263 -5.049 1.00 98.50 98 LEU A N 1
ATOM 746 C CA . LEU A 1 98 ? 1.237 5.352 -5.751 1.00 98.50 98 LEU A CA 1
ATOM 747 C C . LEU A 1 98 ? 2.202 6.470 -6.162 1.00 98.50 98 LEU A C 1
ATOM 749 O O . LEU A 1 98 ? 2.196 6.895 -7.310 1.00 98.50 98 LEU A O 1
ATOM 753 N N . ALA A 1 99 ? 3.086 6.894 -5.258 1.00 98.06 99 ALA A N 1
ATOM 754 C CA . ALA A 1 99 ? 4.052 7.961 -5.521 1.00 98.06 99 ALA A CA 1
ATOM 755 C C . ALA A 1 99 ? 5.099 7.613 -6.596 1.00 98.06 99 ALA A C 1
ATOM 757 O O . ALA A 1 99 ? 5.762 8.509 -7.109 1.00 98.06 99 ALA A O 1
ATOM 758 N N . ALA A 1 100 ? 5.281 6.327 -6.907 1.00 98.00 100 ALA A N 1
ATOM 759 C CA . ALA A 1 100 ? 6.221 5.848 -7.919 1.00 98.00 100 ALA A CA 1
ATOM 760 C C . ALA A 1 100 ? 5.569 5.625 -9.298 1.00 98.00 100 ALA A C 1
ATOM 762 O O . ALA A 1 100 ? 6.241 5.163 -10.224 1.00 98.00 100 ALA A O 1
ATOM 763 N N . LEU A 1 101 ? 4.270 5.905 -9.446 1.00 97.31 101 LEU A N 1
ATOM 764 C CA . LEU A 1 101 ? 3.569 5.753 -10.717 1.00 97.31 101 LEU A CA 1
ATOM 765 C C . LEU A 1 101 ? 3.907 6.899 -11.683 1.00 97.31 101 LEU A C 1
ATOM 767 O O . LEU A 1 101 ? 3.946 8.056 -11.268 1.00 97.31 101 LEU A O 1
ATOM 771 N N . PRO A 1 102 ? 4.169 6.600 -12.970 1.00 93.38 102 PRO A N 1
ATOM 772 C CA . PRO A 1 102 ? 4.613 7.609 -13.931 1.00 93.38 102 PRO A CA 1
ATOM 773 C C . PRO A 1 102 ? 3.466 8.401 -14.577 1.00 93.38 102 PRO A C 1
ATOM 775 O O . PRO A 1 102 ? 3.729 9.418 -15.222 1.00 93.38 102 PRO A O 1
ATOM 778 N N . ASP A 1 103 ? 2.225 7.930 -14.450 1.00 95.19 103 ASP A N 1
ATOM 779 C CA . ASP A 1 103 ? 1.044 8.498 -15.094 1.00 95.19 103 ASP A CA 1
ATOM 780 C C . ASP A 1 103 ? -0.202 8.408 -14.204 1.00 95.19 103 ASP A C 1
ATOM 782 O O . ASP A 1 103 ? -0.315 7.546 -13.330 1.00 95.19 103 ASP A O 1
ATOM 786 N N . GLN A 1 104 ? -1.127 9.335 -14.458 1.00 96.56 104 GLN A N 1
ATOM 787 C CA . GLN A 1 104 ? -2.365 9.517 -13.703 1.00 96.56 104 GLN A CA 1
ATOM 788 C C . GLN A 1 104 ? -3.364 8.370 -13.936 1.00 96.56 104 GLN A C 1
ATOM 790 O O . GLN A 1 104 ? -4.073 7.983 -13.012 1.00 96.56 104 GLN A O 1
ATOM 795 N N . ASP A 1 105 ? -3.373 7.770 -15.131 1.00 97.38 105 ASP A N 1
ATOM 796 C CA . ASP A 1 105 ? -4.237 6.624 -15.445 1.00 97.38 105 ASP A CA 1
ATOM 797 C C . ASP A 1 105 ? -3.917 5.438 -14.520 1.00 97.38 105 ASP A C 1
ATOM 799 O O . ASP A 1 105 ? -4.798 4.892 -13.860 1.00 97.38 105 ASP A O 1
ATOM 803 N N . SER A 1 106 ? -2.632 5.094 -14.390 1.00 97.31 106 SER A N 1
ATOM 804 C CA . SER A 1 106 ? -2.178 4.029 -13.491 1.00 97.31 106 SER A CA 1
ATOM 805 C C . SER A 1 106 ? -2.465 4.341 -12.021 1.00 97.31 106 SER A C 1
ATOM 807 O O . SER A 1 106 ? -2.673 3.419 -11.230 1.00 97.31 106 SER A O 1
ATOM 809 N N . PHE A 1 107 ? -2.427 5.619 -11.628 1.00 98.38 107 PHE A N 1
ATOM 810 C CA . PHE A 1 107 ? -2.766 6.043 -10.270 1.00 98.38 107 PHE A CA 1
ATOM 811 C C . PHE A 1 107 ? -4.242 5.762 -9.975 1.00 98.38 107 PHE A C 1
ATOM 813 O O . PHE A 1 107 ? -4.533 5.076 -8.991 1.00 98.38 107 PHE A O 1
ATOM 820 N N . TYR A 1 108 ? -5.143 6.189 -10.866 1.00 98.25 108 TYR A N 1
ATOM 821 C CA . TYR A 1 108 ? -6.579 5.952 -10.714 1.00 98.25 108 TYR A CA 1
ATOM 822 C C . TYR A 1 108 ? -6.955 4.470 -10.798 1.00 98.25 108 TYR A C 1
ATOM 824 O O . TYR A 1 108 ? -7.757 4.008 -9.991 1.00 98.25 108 TYR A O 1
ATOM 832 N N . ASP A 1 109 ? -6.288 3.672 -11.640 1.00 98.12 109 ASP A N 1
ATOM 833 C CA . ASP A 1 109 ? -6.470 2.210 -11.662 1.00 98.12 109 ASP A CA 1
ATOM 834 C C . ASP A 1 109 ? -6.281 1.572 -10.269 1.00 98.12 109 ASP A C 1
ATOM 836 O O . ASP A 1 109 ? -6.962 0.607 -9.905 1.00 98.12 109 ASP A O 1
ATOM 840 N N . VAL A 1 110 ? -5.336 2.087 -9.473 1.00 98.44 110 VAL A N 1
ATOM 841 C CA . VAL A 1 110 ? -5.065 1.588 -8.118 1.00 98.44 110 VAL A CA 1
ATOM 842 C C . VAL A 1 110 ? -6.026 2.190 -7.096 1.00 98.44 110 VAL A C 1
ATOM 844 O O . VAL A 1 110 ? -6.543 1.450 -6.254 1.00 98.44 110 VAL A O 1
ATOM 847 N N . THR A 1 111 ? -6.256 3.503 -7.121 1.00 98.44 111 THR A N 1
ATOM 848 C CA . THR A 1 111 ? -7.099 4.167 -6.117 1.00 98.44 111 THR A CA 1
ATOM 849 C C . THR A 1 111 ? -8.560 3.769 -6.242 1.00 98.44 111 THR A C 1
ATOM 851 O O . THR A 1 111 ? -9.167 3.483 -5.214 1.00 98.44 111 THR A O 1
ATOM 854 N N . ASP A 1 112 ? -9.081 3.607 -7.457 1.00 98.38 112 ASP A N 1
ATOM 855 C CA . ASP A 1 112 ? -10.460 3.168 -7.695 1.00 98.38 112 ASP A CA 1
ATOM 856 C C . ASP A 1 112 ? -10.670 1.737 -7.183 1.00 98.38 112 ASP A C 1
ATOM 858 O O . ASP A 1 112 ? -11.680 1.416 -6.550 1.00 98.38 112 ASP A O 1
ATOM 862 N N . ALA A 1 113 ? -9.677 0.863 -7.387 1.00 98.19 113 ALA A N 1
ATOM 863 C CA . ALA A 1 113 ? -9.715 -0.501 -6.870 1.00 98.19 113 ALA A CA 1
ATOM 864 C C . ALA A 1 113 ? -9.717 -0.539 -5.331 1.00 98.19 113 ALA A C 1
ATOM 866 O O . ALA A 1 113 ? -10.384 -1.389 -4.732 1.00 98.19 113 ALA A O 1
ATOM 867 N N . LEU A 1 114 ? -8.980 0.364 -4.678 1.00 98.56 114 LEU A N 1
ATOM 868 C CA . LEU A 1 114 ? -8.985 0.514 -3.220 1.00 98.56 114 LEU A CA 1
ATOM 869 C C . LEU A 1 114 ? -10.315 1.106 -2.723 1.00 98.56 114 LEU A C 1
ATOM 871 O O . LEU A 1 114 ? -10.887 0.608 -1.750 1.00 98.56 114 LEU A O 1
ATOM 875 N N . GLU A 1 115 ? -10.831 2.134 -3.392 1.00 98.00 115 GLU A N 1
ATOM 876 C CA . GLU A 1 115 ? -12.089 2.801 -3.055 1.00 98.00 115 GLU A CA 1
ATOM 877 C C . GLU A 1 115 ? -13.279 1.843 -3.147 1.00 98.00 115 GLU A C 1
ATOM 879 O O . GLU A 1 115 ? -14.079 1.767 -2.212 1.00 98.00 115 GLU A O 1
ATOM 884 N N . GLN A 1 116 ? -13.340 1.010 -4.191 1.00 98.06 116 GLN A N 1
ATOM 885 C CA . GLN A 1 116 ? -14.379 -0.012 -4.355 1.00 98.06 116 GLN A CA 1
ATOM 886 C C . GLN A 1 116 ? -14.431 -1.013 -3.185 1.00 98.06 116 GLN A C 1
ATOM 888 O O . GLN A 1 116 ? -15.465 -1.634 -2.936 1.00 98.06 116 GLN A O 1
ATOM 893 N N . GLN A 1 117 ? -13.331 -1.161 -2.444 1.00 97.94 117 GLN A N 1
ATOM 894 C CA . GLN A 1 117 ? -13.232 -2.006 -1.252 1.00 97.94 117 GLN A CA 1
ATOM 895 C C . GLN A 1 117 ? -13.407 -1.230 0.063 1.00 97.94 117 GLN A C 1
ATOM 897 O O . GLN A 1 117 ? -13.187 -1.786 1.137 1.00 97.94 117 GLN A O 1
ATOM 902 N N . GLY A 1 118 ? -13.826 0.037 0.007 1.00 97.19 118 GLY A N 1
ATOM 903 C CA . GLY A 1 118 ? -14.146 0.854 1.177 1.00 97.19 118 GLY A CA 1
ATOM 904 C C . GLY A 1 118 ? -12.954 1.582 1.798 1.00 97.19 118 GLY A C 1
ATOM 905 O O . GLY A 1 118 ? -13.021 1.946 2.975 1.00 97.19 118 GLY A O 1
ATOM 906 N N . MET A 1 119 ? -11.872 1.810 1.043 1.00 97.81 119 MET A N 1
ATOM 907 C CA . MET A 1 119 ? -10.685 2.517 1.542 1.00 97.81 119 MET A CA 1
ATOM 908 C C . MET A 1 119 ? -11.015 3.915 2.088 1.00 97.81 119 MET A C 1
ATOM 910 O O . MET A 1 119 ? -10.518 4.269 3.154 1.00 97.81 119 MET A O 1
ATOM 914 N N . GLU A 1 120 ? -11.899 4.679 1.438 1.00 96.94 120 GLU A N 1
ATOM 915 C CA . GLU A 1 120 ? -12.312 6.009 1.913 1.00 96.94 120 GLU A CA 1
ATOM 916 C C . GLU A 1 120 ? -12.902 5.944 3.333 1.00 96.94 120 GLU A C 1
ATOM 918 O O . GLU A 1 120 ? -12.449 6.638 4.246 1.00 96.94 120 GLU A O 1
ATOM 923 N N . ALA A 1 121 ? -13.858 5.040 3.563 1.00 97.19 121 ALA A N 1
ATOM 924 C CA . ALA A 1 121 ? -14.483 4.863 4.871 1.00 97.19 121 ALA A CA 1
ATOM 925 C C . ALA A 1 121 ? -13.474 4.415 5.945 1.00 97.19 121 ALA A C 1
ATOM 927 O O . ALA A 1 121 ? -13.561 4.851 7.097 1.00 97.19 121 ALA A O 1
ATOM 928 N N . LEU A 1 122 ? -12.500 3.571 5.581 1.00 96.94 122 LEU A N 1
ATOM 929 C CA . LEU A 1 122 ? -11.417 3.158 6.479 1.00 96.94 122 LEU A CA 1
ATOM 930 C C . LEU A 1 122 ? -10.525 4.341 6.866 1.00 96.94 122 LEU A C 1
ATOM 932 O O . LEU A 1 122 ? -10.230 4.515 8.051 1.00 96.94 122 LEU A O 1
ATOM 936 N N . VAL A 1 123 ? -10.136 5.171 5.896 1.00 97.38 123 VAL A N 1
ATOM 937 C CA . VAL A 1 123 ? -9.331 6.379 6.124 1.00 97.38 123 VAL A CA 1
ATOM 938 C C . VAL A 1 123 ? -10.069 7.335 7.064 1.00 97.38 123 VAL A C 1
ATOM 940 O O . VAL A 1 123 ? -9.512 7.719 8.095 1.00 97.38 123 VAL A O 1
ATOM 943 N N . GLN A 1 124 ? -11.344 7.635 6.792 1.00 97.31 124 GLN A N 1
ATOM 944 C CA . GLN A 1 124 ? -12.148 8.529 7.635 1.00 97.31 124 GLN A CA 1
ATOM 945 C C . GLN A 1 124 ? -12.320 7.991 9.062 1.00 97.31 124 GLN A C 1
ATOM 947 O O . GLN A 1 124 ? -12.171 8.735 10.036 1.00 97.31 124 GLN A O 1
ATOM 952 N N . ARG A 1 125 ? -12.567 6.682 9.217 1.00 95.88 125 ARG A N 1
ATOM 953 C CA . ARG A 1 125 ? -12.679 6.027 10.532 1.00 95.88 125 ARG A CA 1
ATOM 954 C C . ARG A 1 125 ? -11.405 6.199 11.359 1.00 95.88 125 ARG A C 1
ATOM 956 O O . ARG A 1 125 ? -11.473 6.549 12.541 1.00 95.88 125 ARG A O 1
ATOM 963 N N . HIS A 1 126 ? -10.248 5.952 10.750 1.00 95.38 126 HIS A N 1
ATOM 964 C CA . HIS A 1 126 ? -8.955 6.047 11.427 1.00 95.38 126 HIS A CA 1
ATOM 965 C C . HIS A 1 126 ? -8.570 7.499 11.733 1.00 95.38 126 HIS A C 1
ATOM 967 O O . HIS A 1 126 ? -8.115 7.785 12.840 1.00 95.38 126 HIS A O 1
ATOM 973 N N . LEU A 1 127 ? -8.808 8.450 10.828 1.00 96.06 127 LEU A N 1
ATOM 974 C CA . LEU A 1 127 ? -8.510 9.866 11.078 1.00 96.06 127 LEU A CA 1
ATOM 975 C C . LEU A 1 127 ? -9.428 10.491 12.142 1.00 96.06 127 LEU A C 1
ATOM 977 O O . LEU A 1 127 ? -8.957 11.296 12.957 1.00 96.06 127 LEU A O 1
ATOM 981 N N . GLY A 1 128 ? -10.698 10.080 12.192 1.00 94.81 128 GLY A N 1
ATOM 982 C CA . GLY A 1 128 ? -11.682 10.536 13.179 1.00 94.81 128 GLY A CA 1
ATOM 983 C C . GLY A 1 128 ? -11.488 9.970 14.592 1.00 94.81 128 GLY A C 1
ATOM 984 O O . GLY A 1 128 ? -12.068 10.484 15.548 1.00 94.81 128 GLY A O 1
ATOM 985 N N . THR A 1 129 ? -10.657 8.939 14.762 1.00 94.38 129 THR A N 1
ATOM 986 C CA . THR A 1 129 ? -10.430 8.295 16.063 1.00 94.38 129 THR A CA 1
ATOM 987 C C . THR A 1 129 ? -9.311 9.001 16.842 1.00 94.38 129 THR A C 1
ATOM 989 O O . THR A 1 129 ? -8.168 9.086 16.397 1.00 94.38 129 THR A O 1
ATOM 992 N N . ALA A 1 130 ? -9.615 9.510 18.042 1.00 89.19 130 ALA A N 1
ATOM 993 C CA . ALA A 1 130 ? -8.661 10.287 18.850 1.00 89.19 130 ALA A CA 1
ATOM 994 C C . ALA A 1 130 ? -7.438 9.479 19.336 1.00 89.19 130 ALA A C 1
ATOM 996 O O . ALA A 1 130 ? -6.397 10.061 19.621 1.00 89.19 130 ALA A O 1
ATOM 997 N N . GLY A 1 131 ? -7.561 8.150 19.421 1.00 91.38 131 GLY A N 1
ATOM 998 C CA . GLY A 1 131 ? -6.494 7.237 19.850 1.00 91.38 131 GLY A CA 1
ATOM 999 C C . GLY A 1 131 ? -5.644 6.652 18.719 1.00 91.38 131 GLY A C 1
ATOM 1000 O O . GLY A 1 131 ? -4.852 5.752 18.980 1.00 91.38 131 GLY A O 1
ATOM 1001 N N . THR A 1 132 ? -5.829 7.104 17.477 1.00 94.31 132 THR A N 1
ATOM 1002 C CA . THR A 1 132 ? -5.062 6.603 16.329 1.00 94.31 132 THR A CA 1
ATOM 1003 C C . THR A 1 132 ? -3.588 6.943 16.472 1.00 94.31 132 THR A C 1
ATOM 1005 O O . THR A 1 132 ? -3.235 8.083 16.781 1.00 94.31 132 THR A O 1
ATOM 1008 N N . ASP A 1 133 ? -2.745 5.948 16.208 1.00 96.44 133 ASP A N 1
ATOM 1009 C CA . ASP A 1 133 ? -1.295 6.085 16.193 1.00 96.44 133 ASP A CA 1
ATOM 1010 C C . ASP A 1 133 ? -0.832 7.256 15.301 1.00 96.44 133 ASP A C 1
ATOM 1012 O O . ASP A 1 133 ? -1.410 7.529 14.244 1.00 96.44 133 ASP A O 1
ATOM 1016 N N . VAL A 1 134 ? 0.199 7.977 15.749 1.00 97.44 134 VAL A N 1
ATOM 1017 C CA . VAL A 1 134 ? 0.668 9.212 15.098 1.00 97.44 134 VAL A CA 1
ATOM 1018 C C . VAL A 1 134 ? 1.271 8.925 13.724 1.00 97.44 134 VAL A C 1
ATOM 1020 O O . VAL A 1 134 ? 1.027 9.683 12.778 1.00 97.44 134 VAL A O 1
ATOM 1023 N N . ASP A 1 135 ? 2.010 7.826 13.586 1.00 97.94 135 ASP A N 1
ATOM 1024 C CA . ASP A 1 135 ? 2.632 7.445 12.321 1.00 97.94 135 ASP A CA 1
ATOM 1025 C C . ASP A 1 135 ? 1.562 6.973 11.336 1.00 97.94 135 ASP A C 1
ATOM 1027 O O . ASP A 1 135 ? 1.575 7.366 10.165 1.00 97.94 135 ASP A O 1
ATOM 1031 N N . LEU A 1 136 ? 0.567 6.218 11.816 1.00 97.81 136 LEU A N 1
ATOM 1032 C CA . LEU A 1 136 ? -0.574 5.806 10.997 1.00 97.81 136 LEU A CA 1
ATOM 1033 C C . LEU A 1 136 ? -1.362 7.018 10.499 1.00 97.81 136 LEU A C 1
ATOM 1035 O O . LEU A 1 136 ? -1.629 7.135 9.303 1.00 97.81 136 LEU A O 1
ATOM 1039 N N . ARG A 1 137 ? -1.693 7.951 11.397 1.00 98.12 137 ARG A N 1
ATOM 1040 C CA . ARG A 1 137 ? -2.376 9.202 11.046 1.00 98.12 137 ARG A CA 1
ATOM 1041 C C . ARG A 1 137 ? -1.588 9.977 9.993 1.00 98.12 137 ARG A C 1
ATOM 1043 O O . ARG A 1 137 ? -2.181 10.460 9.035 1.00 98.12 137 ARG A O 1
ATOM 1050 N N . THR A 1 138 ? -0.268 10.060 10.139 1.00 98.31 138 THR A N 1
ATOM 1051 C CA . THR A 1 138 ? 0.602 10.734 9.167 1.00 98.31 138 THR A CA 1
ATOM 1052 C C . THR A 1 138 ? 0.511 10.077 7.790 1.00 98.31 138 THR A C 1
ATOM 1054 O O . THR A 1 138 ? 0.320 10.773 6.796 1.00 98.31 138 THR A O 1
ATOM 1057 N N . GLN A 1 139 ? 0.579 8.745 7.713 1.00 98.56 139 GLN A N 1
ATOM 1058 C CA . GLN A 1 139 ? 0.465 8.021 6.442 1.00 98.56 139 GLN A CA 1
ATOM 1059 C C . GLN A 1 139 ? -0.916 8.171 5.790 1.00 98.56 139 GLN A C 1
ATOM 1061 O O . GLN A 1 139 ? -1.001 8.308 4.572 1.00 98.56 139 GLN A O 1
ATOM 1066 N N . LEU A 1 140 ? -1.990 8.196 6.579 1.00 98.44 140 LEU A N 1
ATOM 1067 C CA . LEU A 1 140 ? -3.348 8.410 6.071 1.00 98.44 140 LEU A CA 1
ATOM 1068 C C . LEU A 1 140 ? -3.551 9.834 5.536 1.00 98.44 140 LEU A C 1
ATOM 1070 O O . LEU A 1 140 ? -4.148 10.010 4.481 1.00 98.44 140 LEU A O 1
ATOM 1074 N N . VAL A 1 141 ? -3.000 10.848 6.209 1.00 98.06 141 VAL A N 1
ATOM 1075 C CA . VAL A 1 141 ? -3.027 12.232 5.706 1.00 98.06 141 VAL A CA 1
ATOM 1076 C C . VAL A 1 141 ? -2.226 12.362 4.407 1.00 98.06 141 VAL A C 1
ATOM 1078 O O . VAL A 1 141 ? -2.648 13.068 3.494 1.00 98.06 141 VAL A O 1
ATOM 1081 N N . LEU A 1 142 ? -1.085 11.674 4.290 1.00 98.25 142 LEU A N 1
ATOM 1082 C CA . LEU A 1 142 ? -0.325 11.633 3.035 1.00 98.25 142 LEU A CA 1
ATOM 1083 C C . LEU A 1 142 ? -1.132 10.994 1.900 1.00 98.25 142 LEU A C 1
ATOM 1085 O O . LEU A 1 142 ? -1.097 11.512 0.787 1.00 98.25 142 LEU A O 1
ATOM 1089 N N . TYR A 1 143 ? -1.878 9.927 2.193 1.00 98.56 143 TYR A N 1
ATOM 1090 C CA . TYR A 1 143 ? -2.775 9.290 1.231 1.00 98.56 143 TYR A CA 1
ATOM 1091 C C . TYR A 1 143 ? -3.868 10.259 0.746 1.00 98.56 143 TYR A C 1
ATOM 1093 O O . TYR A 1 143 ? -4.004 10.466 -0.456 1.00 98.56 143 TYR A O 1
ATOM 1101 N N . GLU A 1 144 ? -4.584 10.937 1.655 1.00 98.06 144 GLU A N 1
ATOM 1102 C CA . GLU A 1 144 ? -5.615 11.923 1.274 1.00 98.06 144 GLU A CA 1
ATOM 1103 C C . GLU A 1 144 ? -5.049 13.095 0.464 1.00 98.06 144 GLU A C 1
ATOM 1105 O O . GLU A 1 144 ? -5.682 13.576 -0.473 1.00 98.06 144 GLU A O 1
ATOM 1110 N N . ASN A 1 145 ? -3.862 13.580 0.827 1.00 97.06 145 ASN A N 1
ATOM 1111 C CA . ASN A 1 145 ? -3.227 14.680 0.108 1.00 97.06 145 ASN A CA 1
ATOM 1112 C C . ASN A 1 145 ? -2.776 14.264 -1.297 1.00 97.06 145 ASN A C 1
ATOM 1114 O O . ASN A 1 145 ? -2.812 15.098 -2.198 1.00 97.06 145 ASN A O 1
ATOM 1118 N N . ALA A 1 146 ? -2.362 13.007 -1.488 1.00 96.44 146 ALA A N 1
ATOM 1119 C CA . ALA A 1 146 ? -2.032 12.481 -2.808 1.00 96.44 146 ALA A CA 1
ATOM 1120 C C . ALA A 1 146 ? -3.269 12.455 -3.720 1.00 96.44 146 ALA A C 1
ATOM 1122 O O . ALA A 1 146 ? -3.177 12.917 -4.851 1.00 96.44 146 ALA A O 1
ATOM 1123 N N . LEU A 1 147 ? -4.427 12.020 -3.205 1.00 96.88 147 LEU A N 1
ATOM 1124 C CA . LEU A 1 147 ? -5.696 12.061 -3.946 1.00 96.88 147 LEU A CA 1
ATOM 1125 C C . LEU A 1 147 ? -6.067 13.497 -4.353 1.00 96.88 147 LEU A C 1
ATOM 1127 O O . LEU A 1 147 ? -6.240 13.784 -5.532 1.00 96.88 147 LEU A O 1
ATOM 1131 N N . LYS A 1 148 ? -6.059 14.438 -3.398 1.00 95.31 148 LYS A N 1
ATOM 1132 C CA . LYS A 1 148 ? -6.377 15.857 -3.662 1.00 95.31 148 LYS A CA 1
ATOM 1133 C C . LYS A 1 148 ? -5.441 16.510 -4.681 1.00 95.31 148 LYS A C 1
ATOM 1135 O O . LYS A 1 148 ? -5.860 17.399 -5.418 1.00 95.31 148 LYS A O 1
ATOM 1140 N N . LEU A 1 149 ? -4.162 16.122 -4.689 1.00 92.88 149 LEU A N 1
ATOM 1141 C CA . LEU A 1 149 ? -3.182 16.629 -5.650 1.00 92.88 149 LEU A CA 1
ATOM 1142 C C . LEU A 1 149 ? -3.511 16.170 -7.076 1.00 92.88 149 LEU A C 1
ATOM 1144 O O . LEU A 1 149 ? -3.441 16.994 -7.987 1.00 92.88 149 LEU A O 1
ATOM 1148 N N . GLU A 1 150 ? -3.879 14.900 -7.257 1.00 91.50 150 GLU A N 1
ATOM 1149 C CA . GLU A 1 150 ? -4.258 14.346 -8.565 1.00 91.50 150 GLU A CA 1
ATOM 1150 C C . GLU A 1 150 ? -5.601 14.898 -9.067 1.00 91.50 150 GLU A C 1
ATOM 1152 O O . GLU A 1 150 ? -5.732 15.205 -10.253 1.00 91.50 150 GLU A O 1
ATOM 1157 N N . ASP A 1 151 ? -6.552 15.156 -8.164 1.00 89.69 151 ASP A N 1
ATOM 1158 C CA . ASP A 1 151 ? -7.849 15.766 -8.500 1.00 89.69 151 ASP A CA 1
ATOM 1159 C C . ASP A 1 151 ? -7.744 17.268 -8.846 1.00 89.69 151 ASP A C 1
ATOM 1161 O O . ASP A 1 151 ? -8.688 17.875 -9.355 1.00 89.69 151 ASP A O 1
ATOM 1165 N N . GLY A 1 152 ? -6.579 17.886 -8.608 1.00 83.19 152 GLY A N 1
ATOM 1166 C CA . GLY A 1 152 ? -6.337 19.313 -8.843 1.00 83.19 152 GLY A CA 1
ATOM 1167 C C . GLY A 1 152 ? -6.895 20.236 -7.753 1.00 83.19 152 GLY A C 1
ATOM 1168 O O . GLY A 1 152 ? -6.885 21.456 -7.924 1.00 83.19 152 GLY A O 1
ATOM 1169 N N . ASP A 1 153 ? -7.316 19.669 -6.621 1.00 65.88 153 ASP A N 1
ATOM 1170 C CA . ASP A 1 153 ? -8.043 20.320 -5.524 1.00 65.88 153 ASP A CA 1
ATOM 1171 C C . ASP A 1 153 ? -7.129 20.930 -4.448 1.00 65.88 153 ASP A C 1
ATOM 1173 O O . ASP A 1 153 ? -7.521 21.162 -3.299 1.00 65.88 153 ASP A O 1
ATOM 1177 N N . ILE A 1 154 ? -5.887 21.254 -4.810 1.00 55.28 154 ILE A N 1
ATOM 1178 C CA . ILE A 1 154 ? -5.039 22.057 -3.933 1.00 55.28 154 ILE A CA 1
ATOM 1179 C C . ILE A 1 154 ? -5.535 23.500 -4.004 1.00 55.28 154 ILE A C 1
ATOM 1181 O O . ILE A 1 154 ? -5.074 24.298 -4.823 1.00 55.28 154 ILE A O 1
ATOM 1185 N N . GLU A 1 155 ? -6.438 23.860 -3.089 1.00 52.62 155 GLU A N 1
ATOM 1186 C CA . GLU A 1 155 ? -6.442 25.219 -2.559 1.00 52.62 155 GLU A CA 1
ATOM 1187 C C . GLU A 1 155 ? -5.004 25.502 -2.112 1.00 52.62 155 GLU A C 1
ATOM 1189 O O . GLU A 1 155 ? -4.489 24.877 -1.180 1.00 52.62 155 GLU A O 1
ATOM 1194 N N . GLU A 1 156 ? -4.317 26.387 -2.838 1.00 44.09 156 GLU A N 1
ATOM 1195 C CA . GLU A 1 156 ? -3.021 26.905 -2.429 1.00 44.09 156 GLU A CA 1
ATOM 1196 C C . GLU A 1 156 ? -3.139 27.355 -0.970 1.00 44.09 156 GLU A C 1
ATOM 1198 O O . GLU A 1 156 ? -3.757 28.377 -0.664 1.00 44.09 156 GLU A O 1
ATOM 1203 N N . ALA A 1 157 ? -2.533 26.604 -0.049 1.00 42.34 157 ALA A N 1
ATOM 1204 C CA . ALA A 1 157 ? -2.309 27.110 1.291 1.00 42.34 157 ALA A CA 1
ATOM 1205 C C . ALA A 1 157 ? -1.610 28.480 1.150 1.00 42.34 157 ALA A C 1
ATOM 1207 O O . ALA A 1 157 ? -0.633 28.588 0.393 1.00 42.34 157 ALA A O 1
ATOM 1208 N N . PRO A 1 158 ? -2.076 29.540 1.837 1.00 43.19 158 PRO A N 1
ATOM 1209 C CA . PRO A 1 158 ? -1.546 30.883 1.652 1.00 43.19 158 PRO A CA 1
ATOM 1210 C C . PRO A 1 158 ? -0.136 30.944 2.248 1.00 43.19 158 PRO A C 1
ATOM 1212 O O . PRO A 1 158 ? 0.042 31.230 3.429 1.00 43.19 158 PRO A O 1
ATOM 1215 N N . GLY A 1 159 ? 0.888 30.631 1.451 1.00 48.94 159 GLY A N 1
ATOM 1216 C CA . GLY A 1 159 ? 2.266 30.681 1.942 1.00 48.94 159 GLY A CA 1
ATOM 1217 C C . GLY A 1 159 ? 3.375 30.137 1.047 1.00 48.94 159 GLY A C 1
ATOM 1218 O O . GLY A 1 159 ? 4.529 30.484 1.284 1.00 48.94 159 GLY A O 1
ATOM 1219 N N . ALA A 1 160 ? 3.093 29.346 0.013 1.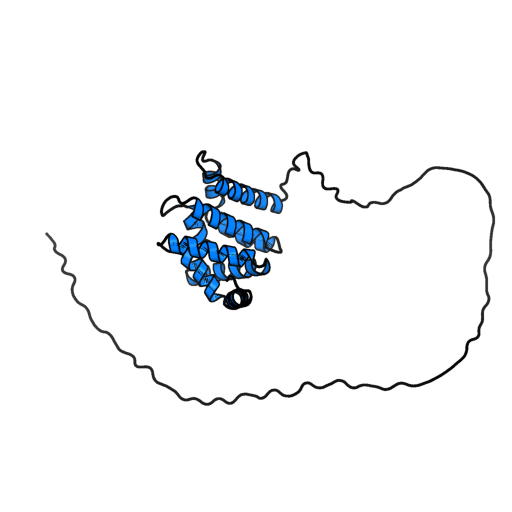00 49.09 160 ALA A N 1
ATOM 1220 C CA . ALA A 1 160 ? 4.156 28.760 -0.810 1.00 49.09 160 ALA A CA 1
ATOM 1221 C C . ALA A 1 160 ? 3.905 28.965 -2.306 1.00 49.09 160 ALA A C 1
ATOM 1223 O O . ALA A 1 160 ? 3.802 28.019 -3.080 1.00 49.09 160 ALA A O 1
ATOM 1224 N N . GLY A 1 161 ? 3.839 30.237 -2.711 1.00 37.50 161 GLY A N 1
ATOM 1225 C CA . GLY A 1 161 ? 3.819 30.647 -4.113 1.00 37.50 161 GLY A CA 1
ATOM 1226 C C . GLY A 1 161 ? 5.113 30.256 -4.827 1.00 37.50 161 GLY A C 1
ATOM 1227 O O . GLY A 1 161 ? 6.064 31.037 -4.914 1.00 37.50 161 GLY A O 1
ATOM 1228 N N . GLY A 1 162 ? 5.138 29.037 -5.362 1.00 38.50 162 GLY A N 1
ATOM 1229 C CA . GLY A 1 162 ? 6.092 28.594 -6.362 1.00 38.50 162 GLY A CA 1
ATOM 1230 C C . GLY A 1 162 ? 5.892 29.405 -7.637 1.00 38.50 162 GLY A C 1
ATOM 1231 O O . GLY A 1 162 ? 4.940 29.207 -8.386 1.00 38.50 162 GLY A O 1
ATOM 1232 N N . ARG A 1 163 ? 6.816 30.336 -7.875 1.00 47.75 163 ARG A N 1
ATOM 1233 C CA . ARG A 1 163 ? 6.982 31.130 -9.096 1.00 47.75 163 ARG A CA 1
ATOM 1234 C C . ARG A 1 163 ? 6.977 30.233 -10.345 1.00 47.75 163 ARG A C 1
ATOM 1236 O O . ARG A 1 163 ? 8.032 29.844 -10.838 1.00 47.75 163 ARG A O 1
ATOM 1243 N N . ARG A 1 164 ? 5.798 29.949 -10.906 1.00 46.94 164 ARG A N 1
ATOM 1244 C CA . ARG A 1 164 ? 5.660 29.488 -12.293 1.00 46.94 164 ARG A CA 1
ATOM 1245 C C . ARG A 1 164 ? 5.926 30.683 -13.203 1.00 46.94 164 ARG A C 1
ATOM 1247 O O . ARG A 1 164 ? 5.141 31.626 -13.286 1.00 46.94 164 ARG A O 1
ATOM 1254 N N . GLU A 1 165 ? 7.083 30.653 -13.855 1.00 48.16 165 GLU A N 1
ATOM 1255 C CA . GLU A 1 165 ? 7.523 31.611 -14.865 1.00 48.16 165 GLU A CA 1
ATOM 1256 C C . GLU A 1 165 ? 6.565 31.587 -16.069 1.00 48.16 165 GLU A C 1
ATOM 1258 O O . GLU A 1 165 ? 6.769 30.893 -17.063 1.00 48.16 165 GLU A O 1
ATOM 1263 N N . ARG A 1 166 ? 5.486 32.370 -15.989 1.00 48.09 166 ARG A N 1
ATOM 1264 C CA . ARG A 1 166 ? 4.634 32.689 -17.134 1.00 48.09 166 ARG A CA 1
ATOM 1265 C C . ARG A 1 166 ? 5.355 33.725 -17.988 1.00 48.09 166 ARG A C 1
ATOM 1267 O O . ARG A 1 166 ? 5.154 34.927 -17.840 1.00 48.09 166 ARG A O 1
ATOM 1274 N N . ARG A 1 167 ? 6.206 33.253 -18.899 1.00 61.28 167 ARG A N 1
ATOM 1275 C CA . ARG A 1 167 ? 6.758 34.081 -19.977 1.00 61.28 167 ARG A CA 1
ATOM 1276 C C . ARG A 1 167 ? 5.613 34.633 -20.823 1.00 61.28 167 ARG A C 1
ATOM 1278 O O . ARG A 1 167 ? 4.949 33.875 -21.526 1.00 61.28 167 ARG A O 1
ATOM 1285 N N . LYS A 1 168 ? 5.407 35.949 -20.787 1.00 42.56 168 LYS A N 1
ATOM 1286 C CA . LYS A 1 168 ? 4.782 36.706 -21.878 1.00 42.56 168 LYS A CA 1
ATOM 1287 C C . LYS A 1 168 ? 5.502 38.050 -22.077 1.00 42.56 168 LYS A C 1
ATOM 1289 O O . LYS A 1 168 ? 6.073 38.572 -21.123 1.00 42.56 168 LYS A O 1
ATOM 1294 N N . PRO A 1 169 ? 5.548 38.529 -23.331 1.00 36.56 169 PRO A N 1
ATOM 1295 C CA . PRO A 1 169 ? 6.568 39.442 -23.838 1.00 36.56 169 PRO A CA 1
ATOM 1296 C C . PRO A 1 169 ? 6.340 40.888 -23.393 1.00 36.56 169 PRO A C 1
ATOM 1298 O O . PRO A 1 169 ? 5.206 41.355 -23.311 1.00 36.56 169 PRO A O 1
ATOM 1301 N N . SER A 1 170 ? 7.440 41.592 -23.134 1.00 32.94 170 SER A N 1
ATOM 1302 C CA . SER A 1 170 ? 7.471 43.017 -22.822 1.00 32.94 170 SER A CA 1
ATOM 1303 C C . SER A 1 170 ? 7.032 43.848 -24.029 1.00 32.94 170 SER A C 1
ATOM 1305 O O . SER A 1 170 ? 7.696 43.857 -25.064 1.00 32.94 170 SER A O 1
ATOM 1307 N N . SER A 1 171 ? 5.922 44.565 -23.866 1.00 41.12 171 SER A N 1
ATOM 1308 C CA . SER A 1 171 ? 5.565 45.731 -24.669 1.00 41.12 171 SER A CA 1
ATOM 1309 C C . SER A 1 171 ? 6.196 46.952 -24.000 1.00 41.12 171 SER A C 1
ATOM 1311 O O . SER A 1 171 ? 5.734 47.365 -22.939 1.00 41.12 171 SER A O 1
ATOM 1313 N N . GLU A 1 172 ? 7.259 47.506 -24.583 1.00 40.12 172 GLU A N 1
ATOM 1314 C CA . GLU A 1 172 ? 7.792 48.817 -24.197 1.00 40.12 172 GLU A CA 1
ATOM 1315 C C . GLU A 1 172 ? 7.350 49.864 -25.218 1.00 40.12 172 GLU A C 1
ATOM 1317 O O . GLU A 1 172 ? 7.718 49.817 -26.391 1.00 40.12 172 GLU A O 1
ATOM 1322 N N . GLU A 1 173 ? 6.576 50.838 -24.749 1.00 39.12 173 GLU A N 1
ATOM 1323 C CA . GLU A 1 173 ? 6.232 52.046 -25.485 1.00 39.12 173 GLU A CA 1
ATOM 1324 C C . GLU A 1 173 ? 6.610 53.246 -24.608 1.00 39.12 173 GLU A C 1
ATOM 1326 O O . GLU A 1 173 ? 6.074 53.401 -23.510 1.00 39.12 173 GLU A O 1
ATOM 1331 N N . GLY A 1 174 ? 7.524 54.113 -25.071 1.00 35.53 174 GLY A N 1
ATOM 1332 C CA . GLY A 1 174 ? 7.622 55.462 -24.498 1.00 35.53 174 GLY A CA 1
ATOM 1333 C C . GLY A 1 174 ? 8.967 56.195 -24.477 1.00 35.53 174 GLY A C 1
ATOM 1334 O O . GLY A 1 174 ? 9.535 56.397 -23.414 1.00 35.53 174 GLY A O 1
ATOM 1335 N N . LYS A 1 175 ? 9.313 56.814 -25.618 1.00 38.97 175 LYS A N 1
ATOM 1336 C CA . LYS A 1 175 ? 9.916 58.168 -25.754 1.00 38.97 175 LYS A CA 1
ATOM 1337 C C . LYS A 1 175 ? 11.388 58.406 -25.341 1.00 38.97 175 LYS A C 1
ATOM 1339 O O . LYS A 1 175 ? 11.672 58.719 -24.191 1.00 38.97 175 LYS A O 1
ATOM 1344 N N . ARG A 1 176 ? 12.243 58.658 -26.352 1.00 34.62 176 ARG A N 1
ATOM 1345 C CA . ARG A 1 176 ? 12.762 60.019 -26.670 1.00 34.62 176 ARG A CA 1
ATOM 1346 C C . ARG A 1 176 ? 13.630 60.082 -27.948 1.00 34.62 176 ARG A C 1
ATOM 1348 O O . ARG A 1 176 ? 14.682 59.475 -28.028 1.00 34.62 176 ARG A O 1
ATOM 1355 N N . SER A 1 177 ? 13.235 61.011 -28.827 1.00 36.94 177 SER A N 1
ATOM 1356 C CA . SER A 1 177 ? 14.076 62.068 -29.430 1.00 36.94 177 SER A CA 1
ATOM 1357 C C . SER A 1 177 ? 15.033 61.791 -30.619 1.00 36.94 177 SER A C 1
ATOM 1359 O O . SER A 1 177 ? 16.183 61.417 -30.439 1.00 36.94 177 SER A O 1
ATOM 1361 N N . ARG A 1 178 ? 14.589 62.310 -31.783 1.00 41.53 178 ARG A N 1
ATOM 1362 C CA . ARG A 1 178 ? 15.300 63.159 -32.783 1.00 41.53 178 ARG A CA 1
ATOM 1363 C C . ARG A 1 178 ? 16.436 62.579 -33.656 1.00 41.53 178 ARG A C 1
ATOM 1365 O O . ARG A 1 178 ? 17.597 62.632 -33.255 1.00 41.53 178 ARG A O 1
ATOM 1372 N N . ARG A 1 179 ? 16.106 62.321 -34.938 1.00 39.84 179 ARG A N 1
ATOM 1373 C CA . ARG A 1 179 ? 16.599 62.977 -36.197 1.00 39.84 179 ARG A CA 1
ATOM 1374 C C . ARG A 1 179 ? 16.294 62.064 -37.412 1.00 39.84 179 ARG A C 1
ATOM 1376 O O . ARG A 1 179 ? 16.623 60.891 -37.357 1.00 39.84 179 ARG A O 1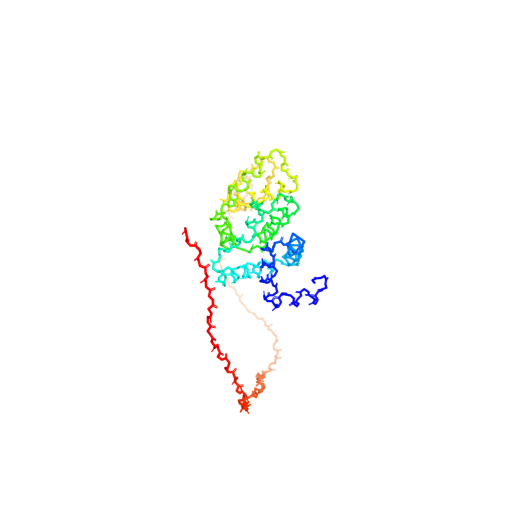
ATOM 1383 N N . SER A 1 180 ? 15.412 62.492 -38.330 1.00 35.28 180 SER A N 1
ATOM 1384 C CA . SER A 1 180 ? 15.692 62.920 -39.733 1.00 35.28 180 SER A CA 1
ATOM 1385 C C . SER A 1 180 ? 16.350 61.827 -40.601 1.00 35.28 180 SER A C 1
ATOM 1387 O O . SER A 1 180 ? 17.461 61.428 -40.292 1.00 35.28 180 SER A O 1
ATOM 1389 N N . LEU A 1 181 ? 15.634 61.182 -41.536 1.00 37.88 181 LEU A N 1
ATOM 1390 C CA . LEU A 1 181 ? 15.279 61.566 -42.929 1.00 37.88 181 LEU A CA 1
ATOM 1391 C C . LEU A 1 181 ? 16.296 61.051 -43.974 1.00 37.88 181 LEU A C 1
ATOM 1393 O O . LEU A 1 181 ? 17.480 61.328 -43.849 1.00 37.88 181 LEU A O 1
ATOM 1397 N N . GLU A 1 182 ? 15.745 60.389 -45.009 1.00 34.34 182 GLU A N 1
ATOM 1398 C CA . GLU A 1 182 ? 16.327 60.020 -46.324 1.00 34.34 182 GLU A CA 1
ATOM 1399 C C . GLU A 1 182 ? 17.399 58.905 -46.326 1.00 34.34 182 GLU A C 1
ATOM 1401 O O . GLU A 1 182 ? 18.222 58.814 -45.432 1.00 34.34 182 GLU A O 1
ATOM 1406 N N . GLY A 1 183 ? 17.480 57.967 -47.273 1.00 32.66 183 GLY A N 1
ATOM 1407 C CA . GLY A 1 183 ? 16.761 57.718 -48.519 1.00 32.66 183 GLY A CA 1
ATOM 1408 C C . GLY A 1 183 ? 17.568 56.727 -49.387 1.00 32.66 183 GLY A C 1
ATOM 1409 O O . GLY A 1 183 ? 18.775 56.872 -49.503 1.00 32.66 183 GLY A O 1
ATOM 1410 N N . GLY A 1 184 ? 16.894 55.738 -49.989 1.00 32.84 184 GLY A N 1
ATOM 1411 C CA . GLY A 1 184 ? 17.176 55.212 -51.339 1.00 32.84 184 GLY A CA 1
ATOM 1412 C C . GLY A 1 184 ? 18.327 54.214 -51.607 1.00 32.84 184 GLY A C 1
ATOM 1413 O O . GLY A 1 184 ? 19.482 54.456 -51.290 1.00 32.84 184 GLY A O 1
ATOM 1414 N N . GLY A 1 185 ? 17.993 53.159 -52.373 1.00 29.78 185 GLY A N 1
ATOM 1415 C CA . GLY A 1 185 ? 18.834 52.635 -53.469 1.00 29.78 185 GLY A CA 1
ATOM 1416 C C . GLY A 1 185 ? 19.530 51.272 -53.287 1.00 29.78 185 GLY A C 1
ATOM 1417 O O . GLY A 1 185 ? 20.488 51.144 -52.536 1.00 29.78 185 GLY A O 1
ATOM 1418 N N . CYS A 1 186 ? 19.118 50.266 -54.072 1.00 30.66 186 CYS A N 1
ATOM 1419 C CA . CYS A 1 186 ? 19.968 49.135 -54.522 1.00 30.66 186 CYS A CA 1
ATOM 1420 C C . CYS A 1 186 ? 20.898 49.606 -55.689 1.00 30.66 186 CYS A C 1
ATOM 1422 O O . CYS A 1 186 ? 20.713 50.758 -56.089 1.00 30.66 186 CYS A O 1
ATOM 1424 N N . PRO A 1 187 ? 21.785 48.805 -56.360 1.00 52.03 187 PRO A N 1
ATOM 1425 C CA . PRO A 1 187 ? 22.157 47.372 -56.238 1.00 52.03 187 PRO A CA 1
ATOM 1426 C C . PRO A 1 187 ? 23.679 47.010 -56.463 1.00 52.03 187 PRO A C 1
ATOM 1428 O O . PRO A 1 187 ? 24.505 47.863 -56.758 1.00 52.03 187 PRO A O 1
ATOM 1431 N N . ALA A 1 188 ? 23.989 45.695 -56.431 1.00 32.53 188 ALA A N 1
ATOM 1432 C CA . ALA A 1 188 ? 24.993 44.914 -57.213 1.00 32.53 188 ALA A CA 1
ATOM 1433 C C . ALA A 1 188 ? 26.538 45.049 -57.032 1.00 32.53 188 ALA A C 1
ATOM 1435 O O . ALA A 1 188 ? 27.110 46.092 -57.327 1.00 32.53 188 ALA A O 1
ATOM 1436 N N . ARG A 1 189 ? 27.228 43.907 -56.773 1.00 31.97 189 ARG A N 1
ATOM 1437 C CA . ARG A 1 189 ? 28.334 43.292 -57.584 1.00 31.97 189 ARG A CA 1
ATOM 1438 C C . ARG A 1 189 ? 29.054 42.117 -56.863 1.00 31.97 189 ARG A C 1
ATOM 1440 O O . ARG A 1 189 ? 29.356 42.212 -55.683 1.00 31.97 189 ARG A O 1
ATOM 1447 N N . ALA A 1 190 ? 29.344 41.039 -57.606 1.00 33.03 190 ALA A N 1
ATOM 1448 C CA . ALA A 1 190 ? 30.279 39.924 -57.296 1.00 33.03 190 ALA A CA 1
ATOM 1449 C C . ALA A 1 190 ? 31.688 40.215 -57.917 1.00 33.03 190 ALA A C 1
ATOM 1451 O O . ALA A 1 190 ? 31.810 41.336 -58.429 1.00 33.03 190 ALA A O 1
ATOM 1452 N N . PRO A 1 191 ? 32.705 39.305 -58.055 1.00 47.44 191 PRO A N 1
ATOM 1453 C CA . PRO A 1 191 ? 32.969 37.930 -57.528 1.00 47.44 191 PRO A CA 1
ATOM 1454 C C . PRO A 1 191 ? 34.456 37.596 -57.088 1.00 47.44 191 PRO A C 1
ATOM 1456 O O . PRO A 1 191 ? 35.361 38.340 -57.440 1.00 47.44 191 PRO A O 1
ATOM 1459 N N . GLU A 1 192 ? 34.674 36.427 -56.425 1.00 35.97 192 GLU A N 1
ATOM 1460 C CA . GLU A 1 192 ? 35.822 35.433 -56.462 1.00 35.97 192 GLU A CA 1
ATOM 1461 C C . GLU A 1 192 ? 37.314 35.871 -56.215 1.00 35.97 192 GLU A C 1
ATOM 1463 O O . GLU A 1 192 ? 37.574 37.069 -56.250 1.00 35.97 192 GLU A O 1
ATOM 1468 N N . PRO A 1 193 ? 38.344 34.981 -55.985 1.00 46.91 193 PRO A N 1
ATOM 1469 C CA . PRO A 1 193 ? 38.433 33.510 -56.183 1.00 46.91 193 PRO A CA 1
ATOM 1470 C C . PRO A 1 193 ? 39.139 32.643 -55.086 1.00 46.91 193 PRO A C 1
ATOM 1472 O O . PRO A 1 193 ? 39.859 33.136 -54.220 1.00 46.91 193 PRO A O 1
ATOM 1475 N N . GLY A 1 194 ? 38.971 31.309 -55.181 1.00 34.06 194 GLY A N 1
ATOM 1476 C CA . GLY A 1 194 ? 39.609 30.264 -54.339 1.00 34.06 194 GLY A CA 1
ATOM 1477 C C . GLY A 1 194 ? 41.000 29.742 -54.778 1.00 34.06 194 GLY A C 1
ATOM 1478 O O . GLY A 1 194 ? 41.646 30.331 -55.643 1.00 34.06 194 GLY A O 1
ATOM 1479 N N . PRO A 1 195 ? 41.488 28.629 -54.177 1.00 51.66 195 PRO A N 1
ATOM 1480 C CA . PRO A 1 195 ? 41.885 27.414 -54.938 1.00 51.66 195 PRO A CA 1
ATOM 1481 C C . PRO A 1 195 ? 41.443 26.089 -54.241 1.00 51.66 195 PRO A C 1
ATOM 1483 O O . PRO A 1 195 ? 41.444 26.005 -53.020 1.00 51.66 195 PRO A O 1
ATOM 1486 N N . ARG A 1 196 ? 40.863 25.084 -54.938 1.00 34.53 196 ARG A N 1
ATOM 1487 C CA . ARG A 1 196 ? 41.481 23.922 -55.658 1.00 34.53 196 ARG A CA 1
ATOM 1488 C C . ARG A 1 196 ? 42.365 23.022 -54.761 1.00 34.53 196 ARG A C 1
ATOM 1490 O O . ARG A 1 196 ? 43.244 23.559 -54.116 1.00 34.53 196 ARG A O 1
ATOM 1497 N N . LEU A 1 197 ? 42.329 21.679 -54.699 1.00 34.31 197 LEU A N 1
ATOM 1498 C CA . LEU A 1 197 ? 41.653 20.506 -55.314 1.00 34.31 197 LEU A CA 1
ATOM 1499 C C . LEU A 1 197 ? 41.960 19.301 -54.372 1.00 34.31 197 LEU A C 1
ATOM 1501 O O . LEU A 1 197 ? 42.991 19.325 -53.706 1.00 34.31 197 LEU A O 1
ATOM 1505 N N . THR A 1 198 ? 41.137 18.252 -54.230 1.00 37.44 198 THR A N 1
ATOM 1506 C CA . THR A 1 198 ? 41.290 16.888 -54.827 1.00 37.44 198 THR A CA 1
ATOM 1507 C C . THR A 1 198 ? 40.287 15.967 -54.076 1.00 37.44 198 THR A C 1
ATOM 1509 O O . THR A 1 198 ? 40.201 16.061 -52.860 1.00 37.44 198 THR A O 1
ATOM 1512 N N . GLY A 1 199 ? 39.296 15.293 -54.691 1.00 31.77 199 GLY A N 1
ATOM 1513 C CA . GLY A 1 199 ? 39.341 13.970 -55.362 1.00 31.77 199 GLY A CA 1
ATOM 1514 C C . GLY A 1 199 ? 39.691 12.835 -54.374 1.00 31.77 199 GLY A C 1
ATOM 1515 O O . GLY A 1 199 ? 40.778 12.892 -53.829 1.00 31.77 199 GLY A O 1
ATOM 1516 N N . ARG A 1 200 ? 38.933 11.763 -54.075 1.00 39.97 200 ARG A N 1
ATOM 1517 C CA . ARG A 1 200 ? 37.825 10.993 -54.696 1.00 39.97 200 ARG A CA 1
ATOM 1518 C C . ARG A 1 200 ? 37.204 10.044 -53.614 1.00 39.97 200 ARG A C 1
ATOM 1520 O O . ARG A 1 200 ? 37.794 9.916 -52.546 1.00 39.97 200 ARG A O 1
ATOM 1527 N N . PRO A 1 201 ? 36.069 9.353 -53.872 1.00 47.75 201 PRO A N 1
ATOM 1528 C CA . PRO A 1 201 ? 35.285 8.614 -52.871 1.00 47.75 201 PRO A CA 1
ATOM 1529 C C . PRO A 1 201 ? 35.531 7.091 -52.881 1.00 47.75 201 PRO A C 1
ATOM 1531 O O . PRO A 1 201 ? 35.769 6.516 -53.941 1.00 47.75 201 PRO A O 1
ATOM 1534 N N . HIS A 1 202 ? 35.360 6.422 -51.733 1.00 39.97 202 HIS A N 1
ATOM 1535 C CA . HIS A 1 202 ? 35.195 4.965 -51.673 1.00 39.97 202 HIS A CA 1
ATOM 1536 C C . HIS A 1 202 ? 33.960 4.558 -50.862 1.00 39.97 202 HIS A C 1
ATOM 1538 O O . HIS A 1 202 ? 33.678 5.056 -49.777 1.00 39.97 202 HIS A O 1
ATOM 1544 N N . LEU A 1 203 ? 33.213 3.667 -51.503 1.00 39.69 203 LEU A N 1
ATOM 1545 C CA . LEU A 1 203 ? 31.901 3.127 -51.198 1.00 39.69 203 LEU A CA 1
ATOM 1546 C C . LEU A 1 203 ? 31.990 1.936 -50.227 1.00 39.69 203 LEU A C 1
ATOM 1548 O O . LEU A 1 203 ? 32.898 1.121 -50.334 1.00 39.69 203 LEU A O 1
ATOM 1552 N N . PHE A 1 204 ? 30.969 1.839 -49.370 1.00 38.34 204 PHE A N 1
ATOM 1553 C CA . PHE A 1 204 ? 30.332 0.634 -48.818 1.00 38.34 204 PHE A CA 1
ATOM 1554 C C . PHE A 1 204 ? 31.201 -0.521 -48.283 1.00 38.34 204 PHE A C 1
ATOM 1556 O O . PHE A 1 204 ? 31.701 -1.344 -49.041 1.00 38.34 204 PHE A O 1
ATOM 1563 N N . HIS A 1 205 ? 31.112 -0.754 -46.968 1.00 35.75 205 HIS A N 1
ATOM 1564 C CA . HIS A 1 205 ? 30.958 -2.117 -46.451 1.00 35.75 205 HIS A CA 1
ATOM 1565 C C . HIS A 1 205 ? 30.055 -2.154 -45.209 1.00 35.75 205 HIS A C 1
ATOM 1567 O O . HIS A 1 205 ? 30.360 -1.597 -44.160 1.00 35.75 205 HIS A O 1
ATOM 1573 N N . ARG A 1 206 ? 28.913 -2.828 -45.362 1.00 43.69 206 ARG A N 1
ATOM 1574 C CA . ARG A 1 206 ? 27.964 -3.210 -44.310 1.00 43.69 206 ARG A CA 1
ATOM 1575 C C . ARG A 1 206 ? 28.341 -4.618 -43.819 1.00 43.69 206 ARG A C 1
ATOM 1577 O O . ARG A 1 206 ? 28.469 -5.494 -44.679 1.00 43.69 206 ARG A O 1
ATOM 1584 N N . PRO A 1 207 ? 28.479 -4.890 -42.511 1.00 44.75 207 PRO A N 1
ATOM 1585 C CA . PRO A 1 207 ? 28.651 -6.260 -42.033 1.00 44.75 207 PRO A CA 1
ATOM 1586 C C . PRO A 1 207 ? 27.308 -7.007 -42.011 1.00 44.75 207 PRO A C 1
ATOM 1588 O O . PRO A 1 207 ? 26.284 -6.462 -41.595 1.00 44.75 207 PRO A O 1
ATOM 1591 N N . ARG A 1 208 ? 27.321 -8.258 -42.483 1.00 45.62 208 ARG A N 1
ATOM 1592 C CA . ARG A 1 208 ? 26.231 -9.243 -42.365 1.00 45.62 208 ARG A CA 1
ATOM 1593 C C . ARG A 1 208 ? 26.171 -9.806 -40.932 1.00 45.62 208 ARG A C 1
ATOM 1595 O O . ARG A 1 208 ? 27.231 -9.965 -40.331 1.00 45.62 208 ARG A O 1
ATOM 1602 N N . PRO A 1 209 ? 24.989 -10.177 -40.407 1.00 45.66 209 PRO A N 1
ATOM 1603 C CA . PRO A 1 209 ? 24.894 -10.980 -39.192 1.00 45.66 209 PRO A CA 1
ATOM 1604 C C . PRO A 1 209 ? 25.199 -12.457 -39.485 1.00 45.66 209 PRO A C 1
ATOM 1606 O O . PRO A 1 209 ? 24.742 -13.002 -40.490 1.00 45.66 209 PRO A O 1
ATOM 1609 N N . ALA A 1 210 ? 25.991 -13.068 -38.603 1.00 45.44 210 ALA A N 1
ATOM 1610 C CA . ALA A 1 210 ? 26.335 -14.486 -38.599 1.00 45.44 210 ALA A CA 1
ATOM 1611 C C . ALA A 1 210 ? 25.205 -15.358 -38.014 1.00 45.44 210 ALA A C 1
ATOM 1613 O O . ALA A 1 210 ? 24.289 -14.874 -37.347 1.00 45.44 210 ALA A O 1
ATOM 1614 N N . ASP A 1 211 ? 25.298 -16.646 -38.325 1.00 41.06 211 ASP A N 1
ATOM 1615 C CA . ASP A 1 211 ? 24.247 -17.658 -38.347 1.00 41.06 211 ASP A CA 1
ATOM 1616 C C . ASP A 1 211 ? 23.569 -18.011 -37.009 1.00 41.06 211 ASP A C 1
ATOM 1618 O O . ASP A 1 211 ? 24.196 -18.156 -35.961 1.00 41.06 211 ASP A O 1
ATOM 1622 N N . ARG A 1 212 ? 22.259 -18.282 -37.097 1.00 46.84 212 ARG A N 1
ATOM 1623 C CA . ARG A 1 212 ? 21.514 -19.146 -36.166 1.00 46.84 212 ARG A CA 1
ATOM 1624 C C . ARG A 1 212 ? 21.783 -20.618 -36.497 1.00 46.84 212 ARG A C 1
ATOM 1626 O O . ARG A 1 212 ? 21.637 -20.985 -37.663 1.00 46.84 212 ARG A O 1
ATOM 1633 N N . PRO A 1 213 ? 21.903 -21.503 -35.496 1.00 51.22 213 PRO A N 1
ATOM 1634 C CA . PRO A 1 213 ? 21.532 -22.903 -35.670 1.00 51.22 213 PRO A CA 1
ATOM 1635 C C . PRO A 1 213 ? 20.063 -23.145 -35.289 1.00 51.22 213 PRO A C 1
ATOM 1637 O O . PRO A 1 213 ? 19.589 -22.726 -34.232 1.00 51.22 213 PRO A O 1
ATOM 1640 N N . ARG A 1 214 ? 19.342 -23.843 -36.174 1.00 39.59 214 ARG A N 1
ATOM 1641 C CA . ARG A 1 214 ? 18.018 -24.440 -35.945 1.00 39.59 214 ARG A CA 1
ATOM 1642 C C . ARG A 1 214 ? 18.139 -25.746 -35.141 1.00 39.59 214 ARG A C 1
ATOM 1644 O O . ARG A 1 214 ? 18.988 -26.574 -35.437 1.00 39.59 214 ARG A O 1
ATOM 1651 N N . LEU A 1 215 ? 17.210 -25.892 -34.198 1.00 42.00 215 LEU A N 1
ATOM 1652 C CA . LEU A 1 215 ? 16.524 -27.085 -33.670 1.00 42.00 215 LEU A CA 1
ATOM 1653 C C . LEU A 1 215 ? 16.926 -28.482 -34.200 1.00 42.00 215 LEU A C 1
ATOM 1655 O O . LEU A 1 215 ? 16.843 -28.744 -35.399 1.00 42.00 215 LEU A O 1
ATOM 1659 N N . GLN A 1 216 ? 17.106 -29.424 -33.266 1.00 50.28 216 GLN A N 1
ATOM 1660 C CA . GLN A 1 216 ? 16.681 -30.822 -33.427 1.00 50.28 216 GLN A CA 1
ATOM 1661 C C . GLN A 1 216 ? 15.812 -31.258 -32.231 1.00 50.28 216 GLN A C 1
ATOM 1663 O O . GLN A 1 216 ? 16.161 -30.935 -31.094 1.00 50.28 216 GLN A O 1
ATOM 1668 N N . PRO A 1 217 ? 14.705 -31.990 -32.463 1.00 48.12 217 PRO A N 1
ATOM 1669 C CA . PRO A 1 217 ? 13.916 -32.640 -31.426 1.00 48.12 217 PRO A CA 1
ATOM 1670 C C . PRO A 1 217 ? 14.267 -34.134 -31.326 1.00 48.12 217 PRO A C 1
ATOM 1672 O O . PRO A 1 217 ? 14.237 -34.844 -32.328 1.00 48.12 217 PRO A O 1
ATOM 1675 N N . CYS A 1 218 ? 14.506 -34.632 -30.113 1.00 37.16 218 CYS A N 1
ATOM 1676 C CA . CYS A 1 218 ? 14.483 -36.064 -29.808 1.00 37.16 218 CYS A CA 1
ATOM 1677 C C . CYS A 1 218 ? 13.763 -36.277 -28.469 1.00 37.16 218 CYS A C 1
ATOM 1679 O O . CYS A 1 218 ? 14.234 -35.821 -27.432 1.00 37.16 218 CYS A O 1
ATOM 1681 N N . GLY A 1 219 ? 12.609 -36.956 -28.510 1.00 40.31 219 GLY A N 1
ATOM 1682 C CA . GLY A 1 219 ? 12.004 -37.610 -27.339 1.00 40.31 219 GLY A CA 1
ATOM 1683 C C . GLY A 1 219 ? 12.783 -38.882 -26.942 1.00 40.31 219 GLY A C 1
ATOM 1684 O O . GLY A 1 219 ? 13.780 -39.189 -27.599 1.00 40.31 219 GLY A O 1
ATOM 1685 N N . PRO A 1 220 ? 12.348 -39.653 -25.919 1.00 52.09 220 PRO A N 1
ATOM 1686 C CA . PRO A 1 220 ? 10.978 -40.164 -25.849 1.00 52.09 220 PRO A CA 1
ATOM 1687 C C . PRO A 1 220 ? 10.294 -40.133 -24.464 1.00 52.09 220 PRO A C 1
ATOM 1689 O O . PRO A 1 220 ? 10.890 -39.879 -23.423 1.00 52.09 220 PRO A O 1
ATOM 1692 N N . SER A 1 221 ? 8.994 -40.429 -24.532 1.00 42.69 221 SER A N 1
ATOM 1693 C CA . SER A 1 221 ? 7.997 -40.677 -23.491 1.00 42.69 221 SER A CA 1
ATOM 1694 C C . SER A 1 221 ? 8.475 -41.337 -22.196 1.00 42.69 221 SER A C 1
ATOM 1696 O O . SER A 1 221 ? 9.070 -42.413 -22.227 1.00 42.69 221 SER A O 1
ATOM 1698 N N . LEU A 1 222 ? 7.988 -40.819 -21.064 1.00 41.16 222 LEU A N 1
ATOM 1699 C CA . LEU A 1 222 ? 7.737 -41.623 -19.870 1.00 41.16 222 LEU A CA 1
ATOM 1700 C C . LEU A 1 222 ? 6.290 -41.444 -19.400 1.00 41.16 222 LEU A C 1
ATOM 1702 O O . LEU A 1 222 ? 5.776 -40.338 -19.255 1.00 41.16 222 LEU A O 1
ATOM 1706 N N . ARG A 1 223 ? 5.653 -42.604 -19.249 1.00 38.75 223 ARG A N 1
ATOM 1707 C CA . ARG A 1 223 ? 4.281 -42.858 -18.819 1.00 38.75 223 ARG A CA 1
ATOM 1708 C C . ARG A 1 223 ? 3.997 -42.300 -17.426 1.00 38.75 223 ARG A C 1
ATOM 1710 O O . ARG A 1 223 ? 4.768 -42.516 -16.496 1.00 38.75 223 ARG A O 1
ATOM 1717 N N . SER A 1 224 ? 2.807 -41.739 -17.281 1.00 49.91 224 SER A N 1
ATOM 1718 C CA . SER A 1 224 ? 2.051 -41.691 -16.033 1.00 49.91 224 SER A CA 1
ATOM 1719 C C . SER A 1 224 ? 1.622 -43.096 -15.585 1.00 49.91 224 SER A C 1
ATOM 1721 O O . SER A 1 224 ? 1.343 -43.959 -16.424 1.00 49.91 224 SER A O 1
ATOM 1723 N N . PRO A 1 225 ? 1.456 -43.314 -14.273 1.00 50.69 225 PRO A N 1
ATOM 1724 C CA . PRO A 1 225 ? 0.440 -44.222 -13.786 1.00 50.69 225 PRO A CA 1
ATOM 1725 C C . PRO A 1 225 ? -0.637 -43.437 -13.037 1.00 50.69 225 PRO A C 1
ATOM 1727 O O . PRO A 1 225 ? -0.401 -42.805 -12.011 1.00 50.69 225 PRO A O 1
ATOM 1730 N N . SER A 1 226 ? -1.841 -43.516 -13.590 1.00 42.88 226 SER A N 1
ATOM 1731 C CA . SER A 1 226 ? -3.102 -43.408 -12.871 1.00 42.88 226 SER A CA 1
ATOM 1732 C C . SER A 1 226 ? -3.120 -44.381 -11.691 1.00 42.88 226 SER A C 1
ATOM 1734 O O . SER A 1 226 ? -2.890 -45.576 -11.897 1.00 42.88 226 SER A O 1
ATOM 1736 N N . PHE A 1 227 ? -3.469 -43.907 -10.496 1.00 39.09 227 PHE A N 1
ATOM 1737 C CA . PHE A 1 227 ? -4.036 -44.779 -9.476 1.00 39.09 227 PHE A CA 1
ATOM 1738 C C . PHE A 1 227 ? -5.401 -44.249 -9.059 1.00 39.09 227 PHE A C 1
ATOM 1740 O O . PHE A 1 227 ? -5.566 -43.119 -8.610 1.00 39.09 227 PHE A O 1
ATOM 1747 N N . SER A 1 228 ? -6.366 -45.103 -9.343 1.00 37.69 228 SER A N 1
ATOM 1748 C CA . SER A 1 228 ? -7.783 -45.043 -9.065 1.00 37.69 228 SER A CA 1
ATOM 1749 C C . SER A 1 228 ? -8.070 -45.158 -7.569 1.00 37.69 228 SER A C 1
ATOM 1751 O O . SER A 1 228 ? -7.529 -46.028 -6.889 1.00 37.69 228 SER A O 1
ATOM 1753 N N . GLU A 1 229 ? -8.992 -44.319 -7.110 1.00 43.62 229 GLU A N 1
ATOM 1754 C CA . GLU A 1 229 ? -9.885 -44.565 -5.972 1.00 43.62 229 GLU A CA 1
ATOM 1755 C C . GLU A 1 229 ? -10.629 -45.916 -6.142 1.00 43.62 229 GLU A C 1
ATOM 1757 O O . GLU A 1 229 ? -10.733 -46.384 -7.286 1.00 43.62 229 GLU A O 1
ATOM 1762 N N . PRO A 1 230 ? -11.184 -46.558 -5.080 1.00 55.56 230 PRO A N 1
ATOM 1763 C CA . PRO A 1 230 ? -12.486 -46.058 -4.618 1.00 55.56 230 PRO A CA 1
ATOM 1764 C C . PRO A 1 230 ? -12.990 -46.401 -3.189 1.00 55.56 230 PRO A C 1
ATOM 1766 O O . PRO A 1 230 ? -12.539 -47.328 -2.521 1.00 55.56 230 PRO A O 1
ATOM 1769 N N . PHE A 1 231 ? -14.081 -45.691 -2.873 1.00 38.12 231 PHE A N 1
ATOM 1770 C CA . PHE A 1 231 ? -15.262 -46.027 -2.058 1.00 38.12 231 PHE A CA 1
ATOM 1771 C C . PHE A 1 231 ? -15.316 -45.733 -0.543 1.00 38.12 231 PHE A C 1
ATOM 1773 O O . PHE A 1 231 ? -14.459 -46.119 0.245 1.00 38.12 231 PHE A O 1
ATOM 1780 N N . SER A 1 232 ? -16.445 -45.065 -0.226 1.00 41.44 232 SER A N 1
ATOM 1781 C CA . SER A 1 232 ? -17.207 -44.811 1.016 1.00 41.44 232 SER A CA 1
ATOM 1782 C C . SER A 1 232 ? -17.165 -45.952 2.050 1.00 41.44 232 SER A C 1
ATOM 1784 O O . SER A 1 232 ? -16.678 -47.022 1.733 1.00 41.44 232 SER A O 1
ATOM 1786 N N . TYR A 1 233 ? -17.581 -45.842 3.323 1.00 39.44 233 TYR A N 1
ATOM 1787 C CA . TYR A 1 233 ? -18.879 -45.496 3.958 1.00 39.44 233 TYR A CA 1
ATOM 1788 C C . TYR A 1 233 ? -18.570 -45.328 5.481 1.00 39.44 233 TYR A C 1
ATOM 1790 O O . TYR A 1 233 ? -17.669 -45.997 5.972 1.00 39.44 233 TYR A O 1
ATOM 1798 N N . HIS A 1 234 ? -19.164 -44.470 6.320 1.00 44.28 234 HIS A N 1
ATOM 1799 C CA . HIS A 1 234 ? -20.561 -44.423 6.761 1.00 44.28 234 HIS A CA 1
ATOM 1800 C C . HIS A 1 234 ? -20.783 -43.165 7.633 1.00 44.28 234 HIS A C 1
ATOM 1802 O O . HIS A 1 234 ? -20.073 -42.957 8.616 1.00 44.28 234 HIS A O 1
ATOM 1808 N N . LEU A 1 235 ? -21.828 -42.386 7.329 1.00 43.88 235 LEU A N 1
ATOM 1809 C CA . LEU A 1 235 ? -22.549 -41.592 8.328 1.00 43.88 235 LEU A CA 1
ATOM 1810 C C . LEU A 1 235 ? -23.427 -42.548 9.152 1.00 43.88 235 LEU A C 1
ATOM 1812 O O . LEU A 1 235 ? -24.183 -43.328 8.572 1.00 43.88 235 LEU A O 1
ATOM 1816 N N . CYS A 1 236 ? -23.384 -42.442 10.479 1.00 44.88 236 CYS A N 1
ATOM 1817 C CA . CYS A 1 236 ? -24.465 -42.894 11.351 1.00 44.88 236 CYS A CA 1
ATOM 1818 C C . CYS A 1 236 ? -25.093 -41.645 11.974 1.00 44.88 236 CYS A C 1
ATOM 1820 O O . CYS A 1 236 ? -24.485 -40.991 12.819 1.00 44.88 236 CYS A O 1
ATOM 1822 N N . GLY A 1 237 ? -26.277 -41.285 11.480 1.00 44.09 237 GLY A N 1
ATOM 1823 C CA . GLY A 1 237 ? -27.163 -40.331 12.130 1.00 44.09 237 GLY A CA 1
ATOM 1824 C C . GLY A 1 237 ? -27.997 -41.058 13.179 1.00 44.09 237 GLY A C 1
ATOM 1825 O O . GLY A 1 237 ? -28.652 -42.052 12.874 1.00 44.09 237 GLY A O 1
ATOM 1826 N N . THR A 1 238 ? -27.974 -40.553 14.405 1.00 52.88 238 THR A N 1
ATOM 1827 C CA . THR A 1 238 ? -28.923 -40.891 15.463 1.00 52.88 238 THR A CA 1
ATOM 1828 C C . THR A 1 238 ? -30.133 -39.963 15.353 1.00 52.88 238 THR A C 1
ATOM 1830 O O . THR A 1 238 ? -30.010 -38.745 15.463 1.00 52.88 238 THR A O 1
ATOM 1833 N N . LEU A 1 239 ? -31.304 -40.552 15.114 1.00 52.12 239 LEU A N 1
ATOM 1834 C CA . LEU A 1 239 ? -32.613 -39.945 15.350 1.00 52.12 239 LEU A CA 1
ATOM 1835 C C . LEU A 1 239 ? -33.184 -40.500 16.664 1.00 52.12 239 LEU A C 1
ATOM 1837 O O . LEU A 1 239 ? -32.867 -41.633 17.020 1.00 52.12 239 LEU A O 1
ATOM 1841 N N . SER A 1 240 ? -33.974 -39.637 17.316 1.00 50.59 240 SER A N 1
ATOM 1842 C CA . SER A 1 240 ? -34.903 -39.807 18.451 1.00 50.59 240 SER A CA 1
ATOM 1843 C C . SER A 1 240 ? -35.115 -41.187 19.062 1.00 50.59 240 SER A C 1
ATOM 1845 O O . SER A 1 240 ? -35.488 -42.122 18.325 1.00 50.59 240 SER A O 1
#

Sequence (240 aa):
MLFVDGMLGVVAHSDTIQWLYTLCASLSRLVVKTALKLLLVFVEYSENNAPLFIRAVNSVASTTGAPPWANLVSILEEKNGADPELLVYTVTLINKTLAALPDQDSFYDVTDALEQQGMEALVQRHLGTAGTDVDLRTQLVLYENALKLEDGDIEEAPGAGGRRERRKPSSEEGKRSRRSLEGGGCPARAPEPGPRLTGRPHLFHRPRPADRPRLQPCGPSLRSPSFSEPFSYHLCGTLS

InterPro domains:
  IPR011989 Armadillo-like helical [G3DSA:1.25.10.10] (1-152)
  IPR014768 Rho GTPase-binding/formin homology 3 (GBD/FH3) domain [PS51232] (1-240)
  IPR016024 Armadillo-type fold [SSF48371] (5-156)
  IPR056771 FHOD1/3-like, FH3 domain [PF24959] (1-12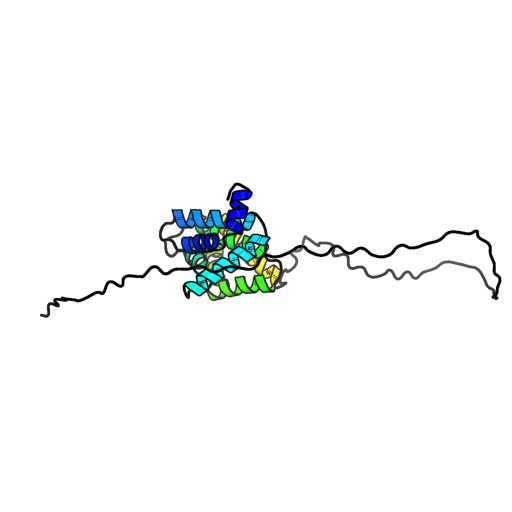1)

Radius of gyration: 34.3 Å; Cα contacts (8 Å, |Δi|>4): 144; chains: 1; bounding box: 77×109×77 Å

Mean predicted aligned error: 17.23 Å

Organism: Homo sapiens (NCBI:txid9606)

Nearest PDB structures (foldseek):
  3dad-assembly1_A  TM=1.001E+00  e=1.195E-17  Homo sapiens
  3dad-assembly2_B  TM=9.990E-01  e=5.290E-17  Homo sapiens
  6xf1-assembly1_B  TM=9.998E-01  e=2.231E-16  Homo sapiens
  6xf2-assembly2_D  TM=9.758E-01  e=5.292E-16  Homo sapiens
  2bnx-assembly1_B  TM=8.779E-01  e=2.853E-04  Mus musculus